Protein AF-A0A484FT70-F1 (afdb_monomer_lite)

Structure (mmCIF, N/CA/C/O backbone):
data_AF-A0A484FT70-F1
#
_entry.id   AF-A0A484FT70-F1
#
loop_
_atom_site.group_PDB
_atom_site.id
_atom_site.type_symbol
_atom_site.label_atom_id
_atom_site.label_alt_id
_atom_site.label_comp_id
_atom_site.label_asym_id
_atom_site.label_entity_id
_atom_site.label_seq_id
_atom_site.pdbx_PDB_ins_code
_atom_site.Cartn_x
_atom_site.Cartn_y
_atom_site.Cartn_z
_atom_site.occupancy
_atom_site.B_iso_or_equiv
_atom_site.auth_seq_id
_atom_site.auth_comp_id
_atom_site.auth_asym_id
_atom_site.auth_atom_id
_atom_site.pdbx_PDB_model_num
ATOM 1 N N . MET A 1 1 ? -32.814 27.913 17.580 1.00 26.09 1 MET A N 1
ATOM 2 C CA . MET A 1 1 ? -32.244 28.337 16.284 1.00 26.09 1 MET A CA 1
ATOM 3 C C . MET A 1 1 ? -31.051 27.430 16.022 1.00 26.09 1 MET A C 1
ATOM 5 O O . MET A 1 1 ? -29.948 27.767 16.407 1.00 26.09 1 MET A O 1
ATOM 9 N N . GLU A 1 2 ? -31.207 26.166 15.631 1.00 32.22 2 GLU A N 1
ATOM 10 C CA . GLU A 1 2 ? -31.833 25.687 14.387 1.00 32.22 2 GLU A CA 1
ATOM 11 C C . GLU A 1 2 ? -31.516 26.578 13.187 1.00 32.22 2 GLU A C 1
ATOM 13 O O . GLU A 1 2 ? -32.044 27.681 13.081 1.00 32.22 2 GLU A O 1
ATOM 18 N N . THR A 1 3 ? -30.633 26.086 12.316 1.00 23.73 3 THR A N 1
ATOM 19 C CA . THR A 1 3 ? -30.705 26.153 10.844 1.00 23.73 3 THR A CA 1
ATOM 20 C C . THR A 1 3 ? -29.509 25.344 10.299 1.00 23.73 3 THR A C 1
ATOM 22 O O . THR A 1 3 ? -28.387 25.544 10.737 1.00 23.73 3 THR A O 1
ATOM 25 N N . TYR A 1 4 ? -29.628 24.253 9.537 1.00 28.08 4 TYR A N 1
ATOM 26 C CA . TYR A 1 4 ? -30.346 23.935 8.290 1.00 28.08 4 TYR A CA 1
ATOM 27 C C . TYR A 1 4 ? -29.335 23.564 7.183 1.00 28.08 4 TYR A C 1
ATOM 29 O O . TYR A 1 4 ? -29.263 24.228 6.161 1.00 28.08 4 TYR A O 1
ATOM 37 N N . ILE A 1 5 ? -28.546 22.492 7.351 1.00 27.58 5 ILE A N 1
ATOM 38 C CA . ILE A 1 5 ? -27.889 21.804 6.215 1.00 27.58 5 ILE A CA 1
ATOM 39 C C . ILE A 1 5 ? -27.881 20.288 6.488 1.00 27.58 5 ILE A C 1
ATOM 41 O O . ILE A 1 5 ? -26.844 19.670 6.688 1.00 27.58 5 ILE A O 1
ATOM 45 N N . SER A 1 6 ? -29.070 19.685 6.579 1.00 33.78 6 SER A N 1
ATOM 46 C CA . SER A 1 6 ? -29.236 18.231 6.790 1.00 33.78 6 SER A CA 1
ATOM 47 C C . SER A 1 6 ? -30.143 17.557 5.741 1.00 33.78 6 SER A C 1
AT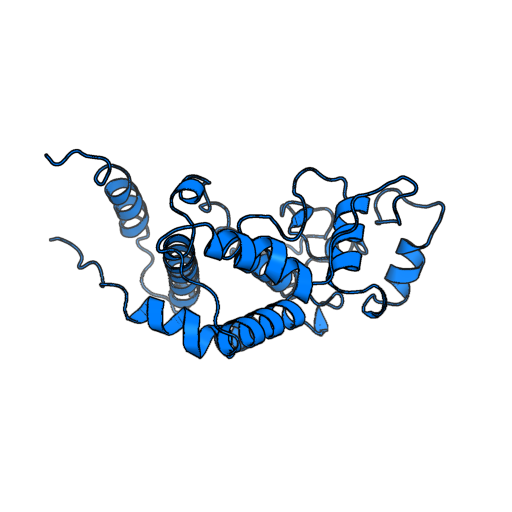OM 49 O O . SER A 1 6 ? -30.063 16.355 5.517 1.00 33.78 6 SER A O 1
ATOM 51 N N . GLY A 1 7 ? -30.970 18.305 5.003 1.00 26.84 7 GLY A N 1
ATOM 52 C CA . GLY A 1 7 ? -32.068 17.693 4.238 1.00 26.84 7 GLY A CA 1
ATOM 53 C C . GLY A 1 7 ? -31.800 17.303 2.779 1.00 26.84 7 GLY A C 1
ATOM 54 O O . GLY A 1 7 ? -32.542 16.498 2.224 1.00 26.84 7 GLY A O 1
ATOM 55 N N . MET A 1 8 ? -30.787 17.860 2.107 1.00 26.17 8 MET A N 1
ATOM 56 C CA . MET A 1 8 ? -30.799 17.865 0.630 1.00 26.17 8 MET A CA 1
ATOM 57 C C . MET A 1 8 ? -30.065 16.704 -0.062 1.00 26.17 8 MET A C 1
ATOM 59 O O . MET A 1 8 ? -30.252 16.505 -1.261 1.00 26.17 8 MET A O 1
ATOM 63 N N . HIS A 1 9 ? -29.276 15.906 0.664 1.00 38.81 9 HIS A N 1
ATOM 64 C CA . HIS A 1 9 ? -28.498 14.805 0.070 1.00 38.81 9 HIS A CA 1
ATOM 65 C C . HIS A 1 9 ? -29.105 13.409 0.290 1.00 38.81 9 HIS A C 1
ATOM 67 O O . HIS A 1 9 ? -28.948 12.531 -0.561 1.00 38.81 9 HIS A O 1
ATOM 73 N N . TRP A 1 10 ? -29.884 13.218 1.359 1.00 31.00 10 TRP A N 1
ATOM 74 C CA . TRP A 1 10 ? -30.510 11.931 1.684 1.00 31.00 10 TRP A CA 1
ATOM 75 C C . TRP A 1 10 ? -31.569 11.493 0.662 1.00 31.00 10 TRP A C 1
ATOM 77 O O . TRP A 1 10 ? -31.657 10.317 0.324 1.00 31.00 10 TRP A O 1
ATOM 87 N N . SER A 1 11 ? -32.320 12.431 0.077 1.00 29.39 11 SER A N 1
ATOM 88 C CA . SER A 1 11 ? -33.363 12.122 -0.918 1.00 29.39 11 SER A CA 1
ATOM 89 C C . SER A 1 11 ? -32.816 11.713 -2.296 1.00 29.39 11 SER A C 1
ATOM 91 O O . SER A 1 11 ? -33.533 11.106 -3.099 1.00 29.39 11 SER A O 1
ATOM 93 N N . LYS A 1 12 ? -31.549 12.035 -2.595 1.00 36.16 12 LYS A N 1
ATOM 94 C CA . LYS A 1 12 ? -30.837 11.541 -3.786 1.00 36.16 12 LYS A CA 1
ATOM 95 C C . LYS A 1 12 ? -30.225 10.162 -3.530 1.00 36.16 12 LYS A C 1
ATOM 97 O O . LYS A 1 12 ? -30.332 9.298 -4.394 1.00 36.16 12 LYS A O 1
ATOM 102 N N . PHE A 1 13 ? -29.697 9.935 -2.325 1.00 33.88 13 PHE A N 1
ATOM 103 C CA . PHE A 1 13 ? -29.209 8.629 -1.868 1.00 33.88 13 PHE A CA 1
ATOM 104 C C . PHE A 1 13 ? -30.335 7.577 -1.839 1.00 33.88 13 PHE A C 1
ATOM 106 O O . PHE A 1 13 ? -30.184 6.485 -2.377 1.00 33.88 13 PHE A O 1
ATOM 113 N N . HIS A 1 14 ? -31.518 7.950 -1.338 1.00 33.84 14 HIS A N 1
ATOM 114 C CA . HIS A 1 14 ? -32.706 7.090 -1.324 1.00 33.84 14 HIS A CA 1
ATOM 115 C C . HIS A 1 14 ? -33.210 6.732 -2.734 1.00 33.84 14 HIS A C 1
ATOM 117 O O . HIS A 1 14 ? -33.613 5.600 -2.965 1.00 33.84 14 HIS A O 1
ATOM 123 N N . ARG A 1 15 ? -33.143 7.657 -3.706 1.00 31.22 15 ARG A N 1
ATOM 124 C CA . ARG A 1 15 ? -33.545 7.384 -5.102 1.00 31.22 15 ARG A CA 1
ATOM 125 C C . ARG A 1 15 ? -32.596 6.434 -5.831 1.00 31.22 15 ARG A C 1
ATOM 127 O O . ARG A 1 15 ? -33.059 5.638 -6.645 1.00 31.22 15 ARG A O 1
ATOM 134 N N . ALA A 1 16 ? -31.298 6.498 -5.534 1.00 34.44 16 ALA A N 1
ATOM 135 C CA . ALA A 1 16 ? -30.324 5.527 -6.032 1.00 34.44 16 ALA A CA 1
ATOM 136 C C . ALA A 1 16 ? -30.515 4.143 -5.379 1.00 34.44 16 ALA A C 1
ATOM 138 O O . ALA A 1 16 ? -30.360 3.128 -6.050 1.00 34.44 16 ALA A O 1
ATOM 139 N N . TRP A 1 17 ? -30.923 4.113 -4.105 1.00 32.12 17 TRP A N 1
ATOM 140 C CA . TRP A 1 17 ? -31.210 2.897 -3.337 1.00 32.12 17 TRP A CA 1
ATOM 141 C C . TRP A 1 17 ? -32.507 2.186 -3.769 1.00 32.12 17 TRP A C 1
ATOM 143 O O . TRP A 1 17 ? -32.511 0.965 -3.897 1.00 32.12 17 TRP A O 1
ATOM 153 N N . THR A 1 18 ? -33.591 2.915 -4.071 1.00 29.39 18 THR A N 1
ATOM 154 C CA . THR A 1 18 ? -34.866 2.312 -4.518 1.00 29.39 18 THR A CA 1
ATOM 155 C C . THR A 1 18 ? -34.917 1.967 -6.008 1.00 29.39 18 THR A C 1
ATOM 157 O O . THR A 1 18 ? -35.709 1.113 -6.400 1.00 29.39 18 THR A O 1
ATOM 160 N N . SER A 1 19 ? -34.075 2.579 -6.851 1.00 28.53 19 SER A N 1
ATOM 161 C CA . SER A 1 19 ? -34.088 2.319 -8.303 1.00 28.53 19 SER A CA 1
ATOM 162 C C . SER A 1 19 ? -33.333 1.049 -8.717 1.00 28.53 19 SER A C 1
ATOM 164 O O . SER A 1 19 ? -33.486 0.606 -9.854 1.00 28.53 19 SER A O 1
ATOM 166 N N . SER A 1 20 ? -32.552 0.414 -7.831 1.00 34.88 20 SER A N 1
ATOM 167 C CA . SER A 1 20 ? -31.960 -0.901 -8.117 1.00 34.88 20 SER A CA 1
ATOM 168 C C . SER A 1 20 ? -32.936 -2.024 -7.748 1.00 34.88 20 SER A C 1
ATOM 170 O O . SER A 1 20 ? -32.804 -2.682 -6.715 1.00 34.88 20 SER A O 1
ATOM 172 N N . GLN A 1 21 ? -33.923 -2.273 -8.608 1.00 32.41 21 GLN A N 1
ATOM 173 C CA . GLN A 1 21 ? -34.773 -3.472 -8.559 1.00 32.41 21 GLN A CA 1
ATOM 174 C C . GLN A 1 21 ? -34.006 -4.750 -8.964 1.00 32.41 21 GLN A C 1
ATOM 176 O O . GLN A 1 21 ? -34.415 -5.480 -9.860 1.00 32.41 21 GLN A O 1
ATOM 181 N N . LEU A 1 22 ? -32.885 -5.049 -8.306 1.00 35.34 22 LEU A N 1
ATOM 182 C CA . LEU A 1 22 ? -32.171 -6.324 -8.449 1.00 35.34 22 LEU A CA 1
ATOM 183 C C . LEU A 1 22 ? -31.865 -6.922 -7.068 1.00 35.34 22 LEU A C 1
ATOM 185 O O . LEU A 1 22 ? -30.745 -7.323 -6.762 1.00 35.34 22 LEU A O 1
ATOM 189 N N . LEU A 1 23 ? -32.891 -6.981 -6.216 1.00 36.81 23 LEU A N 1
ATOM 190 C CA . LEU A 1 23 ? -32.925 -7.883 -5.068 1.00 36.81 23 LEU A CA 1
ATOM 191 C C . LEU A 1 23 ? -33.372 -9.257 -5.570 1.00 36.81 23 LEU A C 1
ATOM 193 O O . LEU A 1 23 ? -34.556 -9.421 -5.840 1.00 36.81 23 LEU A O 1
ATOM 197 N N . ASN A 1 24 ? -32.425 -10.184 -5.761 1.00 33.00 24 ASN A N 1
ATOM 198 C CA . ASN A 1 24 ? -32.588 -11.644 -5.577 1.00 33.00 24 ASN A CA 1
ATOM 199 C C . ASN A 1 24 ? -31.423 -12.452 -6.188 1.00 33.00 24 ASN A C 1
ATOM 201 O O . ASN A 1 24 ? -31.630 -13.391 -6.953 1.00 33.00 24 ASN A O 1
ATOM 205 N N . SER A 1 25 ? -30.171 -12.128 -5.858 1.00 36.47 25 SER A N 1
ATOM 206 C CA . SER A 1 25 ? -29.087 -13.111 -6.017 1.00 36.47 25 SER A CA 1
ATOM 207 C C . SER A 1 25 ? -27.978 -12.873 -4.997 1.00 36.47 25 SER A C 1
ATOM 209 O O . SER A 1 25 ? -27.726 -11.732 -4.624 1.00 36.47 25 SER A O 1
ATOM 211 N N . GLU A 1 26 ? -27.291 -13.935 -4.567 1.00 34.06 26 GLU A N 1
ATOM 212 C CA . GLU A 1 26 ? -26.168 -13.899 -3.608 1.00 34.06 26 GLU A CA 1
ATOM 213 C C . GLU A 1 26 ? -25.039 -12.929 -4.019 1.00 34.06 26 GLU A C 1
ATOM 215 O O . GLU A 1 26 ? -24.316 -12.412 -3.168 1.00 34.06 26 GLU A O 1
ATOM 220 N N . LYS A 1 27 ? -24.956 -12.573 -5.310 1.00 33.56 27 LYS A N 1
ATOM 221 C CA . LYS A 1 27 ? -24.071 -11.523 -5.844 1.00 33.56 27 LYS A CA 1
ATOM 222 C C . LYS A 1 27 ? -24.392 -10.118 -5.302 1.00 33.56 27 LYS A C 1
ATOM 224 O O . LYS A 1 27 ? -23.535 -9.238 -5.350 1.00 33.56 27 LYS A O 1
ATOM 229 N N . SER A 1 28 ? -25.590 -9.895 -4.750 1.00 38.62 28 SER A N 1
ATOM 230 C CA . SER A 1 28 ? -26.004 -8.609 -4.176 1.00 38.62 28 SER A CA 1
ATOM 231 C C . SER A 1 28 ? -25.475 -8.380 -2.760 1.00 38.62 28 SER A C 1
ATOM 233 O O . SER A 1 28 ? -25.372 -7.228 -2.355 1.00 38.62 28 SER A O 1
ATOM 235 N N . LEU A 1 29 ? -25.089 -9.421 -2.013 1.00 32.59 29 LEU A N 1
ATOM 236 C CA . LEU A 1 29 ? -24.594 -9.270 -0.637 1.00 32.59 29 LEU A CA 1
ATOM 237 C C . LEU A 1 29 ? -23.194 -8.650 -0.592 1.00 32.59 29 LEU A C 1
ATOM 239 O O . LEU A 1 29 ? -22.941 -7.793 0.248 1.00 32.59 29 LEU A O 1
ATOM 243 N N . ALA A 1 30 ? -22.303 -9.026 -1.513 1.00 32.69 30 ALA A N 1
ATOM 244 C CA . ALA A 1 30 ? -20.972 -8.425 -1.627 1.00 32.69 30 ALA A CA 1
ATOM 245 C C . ALA A 1 30 ? -21.057 -6.948 -2.045 1.00 32.69 30 ALA A C 1
ATOM 247 O O . ALA A 1 30 ? -20.438 -6.094 -1.421 1.00 32.69 30 ALA A O 1
ATOM 248 N N . SER A 1 31 ? -21.911 -6.632 -3.026 1.00 34.22 31 SER A N 1
ATOM 249 C CA . SER A 1 31 ? -22.159 -5.252 -3.463 1.00 34.22 31 SER A CA 1
ATOM 250 C C . SER A 1 31 ? -22.821 -4.403 -2.365 1.00 34.22 31 SER A C 1
ATOM 252 O O . SER A 1 31 ? -22.402 -3.273 -2.118 1.00 34.22 31 SER A O 1
ATOM 254 N N . GLN A 1 32 ? -23.783 -4.966 -1.623 1.00 32.03 32 GLN A N 1
ATOM 255 C CA . GLN A 1 32 ? -24.391 -4.316 -0.457 1.00 32.03 32 GLN A CA 1
ATOM 256 C C . GLN A 1 32 ? -23.377 -4.094 0.668 1.00 32.03 32 GLN A C 1
ATOM 258 O O . GLN A 1 32 ? -23.366 -3.014 1.251 1.00 32.03 32 GLN A O 1
ATOM 263 N N . ARG A 1 33 ? -22.495 -5.065 0.945 1.00 36.00 33 ARG A N 1
ATOM 264 C CA . ARG A 1 33 ? -21.424 -4.952 1.949 1.00 36.00 33 ARG A CA 1
ATOM 265 C C . ARG A 1 33 ? -20.365 -3.928 1.550 1.00 36.00 33 ARG A C 1
ATOM 267 O O . ARG A 1 33 ? -19.943 -3.171 2.413 1.00 36.00 33 ARG A O 1
ATOM 274 N N . SER A 1 34 ? -19.998 -3.829 0.271 1.00 36.75 34 SER A N 1
ATOM 275 C CA . SER A 1 34 ? -19.100 -2.781 -0.238 1.00 36.75 34 SER A CA 1
ATOM 276 C C . SER A 1 34 ? -19.715 -1.381 -0.136 1.00 36.75 34 SER A C 1
ATOM 278 O O . SER A 1 34 ? -19.036 -0.451 0.289 1.00 36.75 34 SER A O 1
ATOM 280 N N . CYS A 1 35 ? -21.004 -1.215 -0.450 1.00 38.34 35 CYS A N 1
ATOM 281 C CA . CYS A 1 35 ? -21.702 0.065 -0.277 1.00 38.34 35 CYS A CA 1
ATOM 282 C C . CYS A 1 35 ? -21.870 0.450 1.203 1.00 38.34 35 CYS A C 1
ATOM 284 O O . CYS A 1 35 ? -21.671 1.611 1.560 1.00 38.34 35 CYS A O 1
ATOM 286 N N . LEU A 1 36 ? -22.183 -0.516 2.075 1.00 41.34 36 LEU A N 1
ATOM 287 C CA . LEU A 1 36 ? -22.245 -0.307 3.526 1.00 41.34 36 LEU A CA 1
ATOM 288 C C . LEU A 1 36 ? -20.864 0.024 4.113 1.00 41.34 36 LEU A C 1
ATOM 290 O O . LEU A 1 36 ? -20.760 0.903 4.964 1.00 41.34 36 LEU A O 1
ATOM 294 N N . PHE A 1 37 ? -19.808 -0.637 3.633 1.00 43.97 37 PHE A N 1
ATOM 295 C CA . PHE A 1 37 ? -18.425 -0.368 4.019 1.00 43.97 37 PHE A CA 1
ATOM 296 C C . PHE A 1 37 ? -18.035 1.075 3.694 1.00 43.97 37 PHE A C 1
ATOM 298 O O . PHE A 1 37 ? -17.522 1.770 4.563 1.00 43.97 37 PHE A O 1
ATOM 305 N N . VAL A 1 38 ? -18.361 1.575 2.498 1.00 46.72 38 VAL A N 1
ATOM 306 C CA . VAL A 1 38 ? -18.086 2.972 2.123 1.00 46.72 38 VAL A CA 1
ATOM 307 C C . VAL A 1 38 ? -18.894 3.964 2.963 1.00 46.72 38 VAL A C 1
ATOM 309 O O . VAL A 1 38 ? -18.324 4.939 3.445 1.00 46.72 38 VAL A O 1
ATOM 312 N N . ALA A 1 39 ? -20.177 3.699 3.225 1.00 46.22 39 ALA A N 1
ATOM 313 C CA . ALA A 1 39 ? -21.008 4.568 4.067 1.00 46.22 39 ALA A CA 1
ATOM 314 C C . ALA A 1 39 ? -20.521 4.631 5.531 1.00 46.22 39 ALA A C 1
ATOM 316 O O . ALA A 1 39 ? -20.522 5.694 6.155 1.00 46.22 39 ALA A O 1
ATOM 317 N N . LEU A 1 40 ? -20.059 3.506 6.081 1.00 52.81 40 LEU A N 1
ATOM 318 C CA . LEU A 1 40 ? -19.456 3.452 7.413 1.00 52.81 40 LEU A CA 1
ATOM 319 C C . LEU A 1 40 ? -18.136 4.218 7.461 1.00 52.81 40 LEU A C 1
ATOM 321 O O . LEU A 1 40 ? -17.876 4.992 8.383 1.00 52.81 40 LEU A O 1
ATOM 325 N N . MET A 1 41 ? -17.305 3.999 6.455 1.00 51.00 41 MET A N 1
ATOM 326 C CA . MET A 1 41 ? -16.004 4.626 6.335 1.00 51.00 41 MET A CA 1
ATOM 327 C C . MET A 1 41 ? -16.142 6.153 6.165 1.00 51.00 41 MET A C 1
ATOM 329 O O . MET A 1 41 ? -15.456 6.895 6.864 1.00 51.00 41 MET A O 1
ATOM 333 N N . GLU A 1 42 ? -17.128 6.640 5.398 1.00 49.47 42 GLU A N 1
ATOM 334 C CA . GLU A 1 42 ? -17.506 8.066 5.323 1.00 49.47 42 GLU A CA 1
ATOM 335 C C . GLU A 1 42 ? -17.974 8.649 6.667 1.00 49.47 42 GLU A C 1
ATOM 337 O O . GLU A 1 42 ? -17.764 9.837 6.935 1.00 49.47 42 GLU A O 1
ATOM 342 N N . SER A 1 43 ? -18.592 7.842 7.537 1.00 51.00 43 SER A N 1
ATOM 343 C CA . SER A 1 43 ? -18.999 8.297 8.875 1.00 51.00 43 SER A CA 1
ATOM 344 C C . SER A 1 43 ? -17.799 8.520 9.809 1.00 51.00 43 SER A C 1
ATOM 346 O O . SER A 1 43 ? -17.844 9.410 10.662 1.00 51.00 43 SER A O 1
ATOM 348 N N . ARG A 1 44 ? -16.697 7.781 9.593 1.00 55.88 44 ARG A N 1
ATOM 349 C CA . ARG A 1 44 ? -15.400 7.963 10.271 1.00 55.88 44 ARG A CA 1
ATOM 350 C C . ARG A 1 44 ? -14.524 9.050 9.636 1.00 55.88 44 ARG A C 1
ATOM 352 O O . ARG A 1 44 ? -13.545 9.476 10.263 1.00 55.88 44 ARG A O 1
ATOM 359 N N . SER A 1 45 ? -14.849 9.497 8.422 1.00 48.81 45 SER A N 1
ATOM 360 C CA . SER A 1 45 ? -14.136 10.572 7.731 1.00 48.81 45 SER A CA 1
ATOM 361 C C . SER A 1 45 ? -14.517 11.961 8.274 1.00 48.81 45 SER A C 1
ATOM 363 O O . SER A 1 45 ? -15.671 12.217 8.640 1.00 48.81 45 SER A O 1
ATOM 365 N N . PRO A 1 46 ? -13.572 12.920 8.310 1.00 46.59 46 PRO A N 1
ATOM 366 C CA . PRO A 1 46 ? -13.863 14.299 8.684 1.00 46.59 46 PRO A CA 1
ATOM 367 C C . PRO A 1 46 ? -14.991 14.921 7.833 1.00 46.59 46 PRO A C 1
ATOM 369 O O . PRO A 1 46 ? -14.948 14.796 6.612 1.00 46.59 46 PRO A O 1
ATOM 372 N N . PRO A 1 47 ? -15.959 15.662 8.421 1.00 44.56 47 PRO A N 1
ATOM 373 C CA . PRO A 1 47 ? -17.002 16.403 7.701 1.00 44.56 47 PRO A CA 1
ATOM 374 C C . PRO A 1 47 ? -16.561 17.202 6.466 1.00 44.56 47 PRO A C 1
ATOM 376 O O . PRO A 1 47 ? -17.333 17.328 5.526 1.00 44.56 47 PRO A O 1
ATOM 379 N N . THR A 1 48 ? -15.325 17.707 6.429 1.00 44.50 48 THR A N 1
ATOM 380 C CA . THR A 1 48 ? -14.770 18.449 5.284 1.00 44.50 48 THR A CA 1
ATOM 381 C C . THR A 1 48 ? -14.508 17.581 4.050 1.00 44.50 48 THR A C 1
ATOM 383 O O . THR A 1 48 ? -14.402 18.107 2.947 1.00 44.50 48 THR A O 1
ATOM 386 N N . PHE A 1 49 ? -14.417 16.261 4.216 1.00 46.41 49 PHE A N 1
ATOM 387 C CA . PHE A 1 49 ? -14.125 15.302 3.150 1.00 46.41 49 PHE A CA 1
ATOM 388 C C . PHE A 1 49 ? -15.365 14.570 2.625 1.00 46.41 49 PHE A C 1
ATOM 390 O O . PHE A 1 49 ? -15.295 13.903 1.597 1.00 46.41 49 PHE A O 1
ATOM 397 N N . ARG A 1 50 ? -16.529 14.798 3.247 1.00 49.56 50 ARG A N 1
ATOM 398 C CA . ARG A 1 50 ? -17.838 14.255 2.838 1.00 49.56 50 ARG A CA 1
ATOM 399 C C . ARG A 1 50 ? -18.345 14.788 1.479 1.00 49.56 50 ARG A C 1
ATOM 401 O O . ARG A 1 50 ? -19.448 14.456 1.061 1.00 49.56 50 ARG A O 1
ATOM 408 N N . HIS A 1 51 ? -17.553 15.630 0.803 1.00 44.47 51 HIS A N 1
ATOM 409 C CA . HIS A 1 51 ? -17.883 16.302 -0.459 1.00 44.47 51 HIS A CA 1
ATOM 410 C C . HIS A 1 51 ? -17.058 15.844 -1.674 1.00 44.47 51 HIS A C 1
ATOM 412 O O . HIS A 1 51 ? -17.334 16.305 -2.782 1.00 44.47 51 HIS A O 1
ATOM 418 N N . LYS A 1 52 ? -16.078 14.939 -1.523 1.00 41.53 52 LYS A N 1
ATOM 419 C CA . LYS A 1 52 ? -15.473 14.286 -2.695 1.00 41.53 52 LYS A CA 1
ATOM 420 C C . LYS A 1 52 ? -16.405 13.153 -3.132 1.00 41.53 52 LYS A C 1
ATOM 422 O O . LYS A 1 52 ? -16.763 12.335 -2.292 1.00 41.53 52 LYS A O 1
ATOM 427 N N . PRO A 1 53 ? -16.853 13.086 -4.396 1.00 42.75 53 PRO A N 1
ATOM 428 C CA . PRO A 1 53 ? -17.765 12.038 -4.814 1.00 42.75 53 PRO A CA 1
ATOM 429 C C . PRO A 1 53 ? -17.004 10.708 -4.858 1.00 42.75 53 PRO A C 1
ATOM 431 O O . PRO A 1 53 ? -16.421 10.343 -5.875 1.00 42.75 53 PRO A O 1
ATOM 434 N N . TYR A 1 54 ? -17.047 9.953 -3.761 1.00 47.22 54 TYR A N 1
ATOM 435 C CA . TYR A 1 54 ? -16.566 8.570 -3.688 1.00 47.22 54 TYR A CA 1
ATOM 436 C C . TYR A 1 54 ? -17.430 7.594 -4.525 1.00 47.22 54 TYR A C 1
ATOM 438 O O . TYR A 1 54 ? -17.175 6.393 -4.586 1.00 47.22 54 TYR A O 1
ATOM 446 N N . TYR A 1 55 ? -18.430 8.118 -5.239 1.00 38.28 55 TYR A N 1
ATOM 447 C CA . TYR A 1 55 ? -19.417 7.390 -6.038 1.00 38.28 55 TYR A CA 1
ATOM 448 C C . TYR A 1 55 ? -18.858 6.666 -7.276 1.00 38.28 55 TYR A C 1
ATOM 450 O O . TYR A 1 55 ? -19.576 5.877 -7.883 1.00 38.28 55 TYR A O 1
ATOM 458 N N . LEU A 1 56 ? -17.591 6.881 -7.646 1.00 40.75 56 LEU A N 1
ATOM 459 C CA . LEU A 1 56 ? -16.937 6.140 -8.734 1.00 40.75 56 LEU A CA 1
ATOM 460 C C . LEU A 1 56 ? -16.153 4.902 -8.263 1.00 40.75 56 LEU A C 1
ATOM 462 O O . LEU A 1 56 ? -15.759 4.098 -9.103 1.00 40.75 56 LEU A O 1
ATOM 466 N N . TYR A 1 57 ? -15.956 4.699 -6.953 1.00 43.84 57 TYR A N 1
ATOM 467 C CA . TYR A 1 57 ? -15.055 3.650 -6.448 1.00 43.84 57 TYR A CA 1
ATOM 468 C C . TYR A 1 57 ? -15.660 2.235 -6.401 1.00 43.84 57 TYR A C 1
ATOM 470 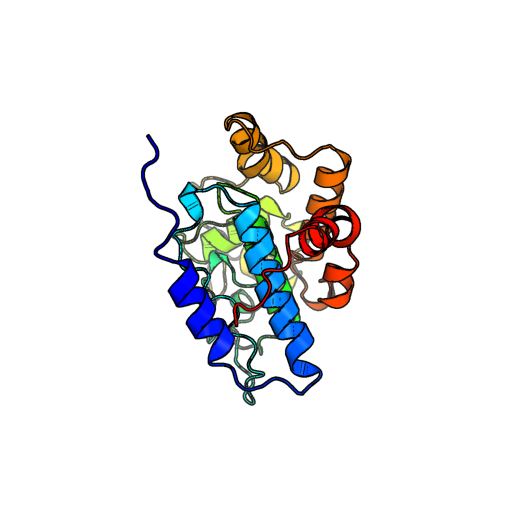O O . TYR A 1 57 ? -14.909 1.269 -6.344 1.00 43.84 57 TYR A O 1
ATOM 478 N N . ILE A 1 58 ? -16.989 2.078 -6.467 1.00 40.91 58 ILE A N 1
ATOM 479 C CA . ILE A 1 58 ? -17.649 0.756 -6.348 1.00 40.91 58 ILE A CA 1
ATOM 480 C C . ILE A 1 58 ? -18.080 0.187 -7.716 1.00 40.91 58 ILE A C 1
ATOM 482 O O . ILE A 1 58 ? -18.276 -1.018 -7.860 1.00 40.91 58 ILE A O 1
ATOM 486 N N . LEU A 1 59 ? -18.174 1.014 -8.765 1.00 33.72 59 LEU A N 1
ATOM 487 C CA . LEU A 1 59 ? -18.649 0.561 -10.084 1.00 33.72 59 LEU A CA 1
ATOM 488 C C . LEU A 1 59 ? -17.629 -0.277 -10.877 1.00 33.72 59 LEU A C 1
ATOM 490 O O . LEU A 1 59 ? -17.956 -0.760 -11.958 1.00 33.72 59 LEU A O 1
ATOM 494 N N . ALA A 1 60 ? -16.424 -0.513 -10.349 1.00 37.00 60 ALA A N 1
ATOM 495 C CA . ALA A 1 60 ? -15.450 -1.400 -10.985 1.00 37.00 60 ALA A CA 1
ATOM 496 C C . ALA A 1 60 ? -15.772 -2.897 -10.812 1.00 37.00 60 ALA A C 1
ATOM 498 O O . ALA A 1 60 ? -15.184 -3.716 -11.512 1.00 37.00 60 ALA A O 1
ATOM 499 N N . PHE A 1 61 ? -16.736 -3.278 -9.961 1.00 45.47 61 PHE A N 1
ATOM 500 C CA . PHE A 1 61 ? -17.141 -4.682 -9.816 1.00 45.47 61 PHE A CA 1
ATOM 501 C C . PHE A 1 61 ? -18.147 -5.110 -10.896 1.00 45.47 61 PHE A C 1
ATOM 503 O O . PHE A 1 61 ? -19.224 -5.635 -10.623 1.00 45.47 61 PHE A O 1
ATOM 510 N N . THR A 1 62 ? -17.801 -4.875 -12.158 1.00 40.78 62 THR A N 1
ATOM 511 C CA . THR A 1 62 ? -18.274 -5.743 -13.237 1.00 40.78 62 THR A CA 1
ATOM 512 C C . THR A 1 62 ? -17.088 -6.629 -13.584 1.00 40.78 62 THR A C 1
ATOM 514 O O . THR A 1 62 ? -16.053 -6.075 -13.952 1.00 40.78 62 THR A O 1
ATOM 517 N N . PRO A 1 63 ? -17.174 -7.969 -13.466 1.00 42.22 63 PRO A N 1
ATOM 518 C CA . PRO A 1 63 ? -16.143 -8.814 -14.043 1.00 42.22 63 PRO A CA 1
ATOM 519 C C . PRO A 1 63 ? -16.129 -8.490 -15.533 1.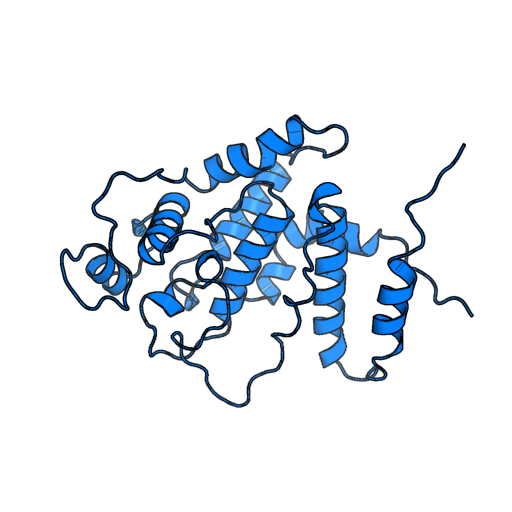00 42.22 63 PRO A C 1
ATOM 521 O O . PRO A 1 63 ? -17.079 -8.805 -16.252 1.00 42.22 63 PRO A O 1
ATOM 524 N N . ALA A 1 64 ? -15.110 -7.757 -15.981 1.00 47.78 64 ALA A N 1
ATOM 525 C CA . ALA A 1 64 ? -14.933 -7.527 -17.394 1.00 47.78 64 ALA A CA 1
ATOM 526 C C . ALA A 1 64 ? -14.720 -8.914 -17.999 1.00 47.78 64 ALA A C 1
ATOM 528 O O . ALA A 1 64 ? -13.804 -9.636 -17.619 1.00 47.78 64 ALA A O 1
ATOM 529 N N . THR A 1 65 ? -15.585 -9.298 -18.930 1.00 52.09 65 THR A N 1
ATOM 530 C CA . THR A 1 65 ? -15.425 -10.502 -19.755 1.00 52.09 65 THR A CA 1
ATOM 531 C C . THR A 1 65 ? -14.125 -10.482 -20.570 1.00 52.09 65 THR A C 1
ATOM 533 O O . THR A 1 65 ? -13.774 -11.484 -21.181 1.00 52.09 65 THR A O 1
ATOM 536 N N . GLU A 1 66 ? -13.404 -9.357 -20.559 1.00 56.44 66 GLU A N 1
ATOM 537 C CA . GLU A 1 66 ? -12.133 -9.135 -21.230 1.00 56.44 66 GLU A CA 1
ATOM 538 C C . GLU A 1 66 ? -11.001 -8.905 -20.227 1.00 56.44 66 GLU A C 1
ATOM 540 O O . GLU A 1 66 ? -11.099 -8.108 -19.289 1.00 56.44 66 GLU A O 1
ATOM 545 N N . GLN A 1 67 ? -9.889 -9.584 -20.481 1.00 66.62 67 GLN A N 1
ATOM 546 C CA . GLN A 1 67 ? -8.669 -9.478 -19.705 1.00 66.62 67 GLN A CA 1
ATOM 547 C C . GLN A 1 67 ? -7.972 -8.143 -20.018 1.00 66.62 67 GLN A C 1
ATOM 549 O O . GLN A 1 67 ? -7.390 -7.957 -21.086 1.00 66.62 67 GLN A O 1
ATOM 554 N N . ARG A 1 68 ? -8.065 -7.179 -19.096 1.00 78.00 68 ARG A N 1
ATOM 555 C CA . ARG A 1 68 ? -7.450 -5.850 -19.243 1.00 78.00 68 ARG A CA 1
ATOM 556 C C . ARG A 1 68 ? -5.981 -5.891 -18.837 1.00 78.00 68 ARG A C 1
ATOM 558 O O . ARG A 1 68 ? -5.650 -6.414 -17.780 1.00 78.00 68 ARG A O 1
ATOM 565 N N . LEU A 1 69 ? -5.114 -5.306 -19.659 1.00 84.56 69 LEU A N 1
ATOM 566 C CA . LEU A 1 69 ? -3.680 -5.174 -19.376 1.00 84.56 69 LEU A CA 1
ATOM 567 C C . LEU A 1 69 ? -3.409 -4.011 -18.409 1.00 84.56 69 LEU A C 1
ATOM 569 O O . LEU A 1 69 ? -4.182 -3.050 -18.381 1.00 84.56 69 LEU A O 1
ATOM 573 N N . GLY A 1 70 ? -2.297 -4.052 -17.671 1.00 79.44 70 GLY A N 1
ATOM 574 C CA . GLY A 1 70 ? -1.884 -3.001 -16.727 1.00 79.44 70 GLY A CA 1
ATOM 575 C C . GLY A 1 70 ? -1.868 -1.591 -17.332 1.00 79.44 70 GLY A C 1
ATOM 576 O O . GLY A 1 70 ? -2.391 -0.649 -16.737 1.00 79.44 70 GLY A O 1
ATOM 577 N N . LYS A 1 71 ? -1.407 -1.448 -18.579 1.00 79.00 71 LYS A N 1
ATOM 578 C CA . LYS A 1 71 ? -1.419 -0.186 -19.348 1.00 79.00 71 LYS A CA 1
ATOM 579 C C . LYS A 1 71 ? -2.816 0.378 -19.628 1.00 79.00 71 LYS A C 1
ATOM 581 O O . LYS A 1 71 ? -2.945 1.544 -19.989 1.00 79.00 71 LYS A O 1
ATOM 586 N N . HIS A 1 72 ? -3.855 -0.442 -19.494 1.00 81.62 72 HIS A N 1
ATOM 587 C CA . HIS A 1 72 ? -5.260 -0.061 -19.651 1.00 81.62 72 HIS A CA 1
ATOM 588 C C . HIS A 1 72 ? -5.968 0.093 -18.295 1.00 81.62 72 HIS A C 1
ATOM 590 O O . HIS A 1 72 ? -7.196 0.181 -18.238 1.00 81.62 72 HIS A O 1
ATOM 596 N N . CYS A 1 73 ? -5.212 0.118 -17.191 1.00 78.25 73 CYS A N 1
ATOM 597 C CA . CYS A 1 73 ? -5.752 0.353 -15.862 1.00 78.25 73 CYS A CA 1
ATOM 598 C C . CYS A 1 73 ? -6.254 1.798 -15.727 1.00 78.25 73 CYS A C 1
ATOM 600 O O . CYS A 1 73 ? -5.481 2.754 -15.793 1.00 78.25 73 CYS A O 1
ATOM 602 N N . ASN A 1 74 ? -7.555 1.956 -15.482 1.00 79.62 74 ASN A N 1
ATOM 603 C CA . ASN A 1 74 ? -8.192 3.268 -15.312 1.00 79.62 74 ASN A CA 1
ATOM 604 C C . ASN A 1 74 ? -8.098 3.813 -13.877 1.00 79.62 74 ASN A C 1
ATOM 606 O O . ASN A 1 74 ? -8.564 4.917 -13.605 1.00 79.62 74 ASN A O 1
ATOM 610 N N . ILE A 1 75 ? -7.506 3.055 -12.952 1.00 79.31 75 ILE A N 1
ATOM 611 C CA . ILE A 1 75 ? -7.254 3.514 -11.584 1.00 79.31 75 ILE A CA 1
ATOM 612 C C . ILE A 1 75 ? -6.223 4.660 -11.644 1.00 79.31 75 ILE A C 1
ATOM 614 O O . ILE A 1 75 ? -5.293 4.583 -12.448 1.00 79.31 75 ILE A O 1
ATOM 618 N N . PRO A 1 76 ? -6.340 5.739 -10.850 1.00 87.25 76 PRO A N 1
ATOM 619 C CA . PRO A 1 76 ? -5.305 6.773 -10.779 1.00 87.25 76 PRO A CA 1
ATOM 620 C C . PRO A 1 76 ? -3.946 6.194 -10.362 1.00 87.25 76 PRO A C 1
ATOM 622 O O . PRO A 1 76 ? -3.906 5.303 -9.518 1.00 87.25 76 PRO A O 1
ATOM 625 N N . VAL A 1 77 ? -2.835 6.710 -10.901 1.00 89.31 77 VAL A N 1
ATOM 626 C CA . VAL A 1 77 ? -1.480 6.149 -10.686 1.00 89.31 77 VAL A CA 1
ATOM 627 C C . VAL A 1 77 ? -1.139 5.989 -9.200 1.00 89.31 77 VAL A C 1
ATOM 629 O O . VAL A 1 77 ? -0.688 4.923 -8.799 1.00 89.31 77 VAL A O 1
ATOM 632 N N . ALA A 1 78 ? -1.474 6.976 -8.365 1.00 90.19 78 ALA A N 1
ATOM 633 C CA . ALA A 1 78 ? -1.277 6.928 -6.911 1.00 90.19 78 ALA A CA 1
ATOM 634 C C . ALA A 1 78 ? -1.982 5.759 -6.201 1.00 90.19 78 ALA A C 1
ATOM 636 O O . ALA A 1 78 ? -1.602 5.388 -5.097 1.00 90.19 78 ALA A O 1
ATOM 637 N N . LYS A 1 79 ? -3.012 5.175 -6.818 1.00 90.81 79 LYS A N 1
ATOM 638 C CA . LYS A 1 79 ? -3.814 4.080 -6.258 1.00 90.81 79 LYS A CA 1
ATOM 639 C C . LYS A 1 79 ? -3.566 2.747 -6.960 1.00 90.81 79 LYS A C 1
ATOM 641 O O . LYS A 1 79 ? -4.113 1.729 -6.533 1.00 90.81 79 LYS A O 1
ATOM 646 N N . ARG A 1 80 ? -2.787 2.744 -8.044 1.00 90.69 80 ARG A N 1
ATOM 647 C CA . ARG A 1 80 ? -2.475 1.540 -8.813 1.00 90.69 80 ARG A CA 1
ATOM 648 C C . ARG A 1 80 ? -1.533 0.637 -8.040 1.00 90.69 80 ARG A C 1
ATOM 650 O O . ARG A 1 80 ? -0.606 1.103 -7.379 1.00 90.69 80 ARG A O 1
ATOM 657 N N . ALA A 1 81 ? -1.764 -0.657 -8.197 1.00 94.25 81 ALA A N 1
ATOM 658 C CA . ALA A 1 81 ? -0.849 -1.672 -7.727 1.00 94.25 81 ALA A CA 1
ATOM 659 C C . ALA A 1 81 ? 0.460 -1.647 -8.546 1.00 94.25 81 ALA A C 1
ATOM 661 O O . ALA A 1 81 ? 0.410 -1.403 -9.760 1.00 94.25 81 ALA A O 1
ATOM 662 N N . PRO A 1 82 ? 1.619 -1.887 -7.915 1.00 95.56 82 PRO A N 1
ATOM 663 C CA . PRO A 1 82 ? 2.934 -1.735 -8.536 1.00 95.56 82 PRO A CA 1
ATOM 664 C C . PRO A 1 82 ? 3.144 -2.638 -9.760 1.00 95.56 82 PRO A C 1
ATOM 666 O O . PRO A 1 82 ? 3.751 -2.196 -10.731 1.00 95.56 82 PRO A O 1
ATOM 669 N N . GLU A 1 83 ? 2.579 -3.848 -9.790 1.00 94.62 83 GLU A N 1
ATOM 670 C CA . GLU A 1 83 ? 2.650 -4.755 -10.946 1.00 94.62 83 GLU A CA 1
ATOM 671 C C . GLU A 1 83 ? 2.043 -4.137 -12.207 1.00 94.62 83 GLU A C 1
ATOM 673 O O . GLU A 1 83 ? 2.545 -4.350 -13.302 1.00 94.62 83 GLU A O 1
ATOM 678 N N . THR A 1 84 ? 1.017 -3.290 -12.075 1.00 92.69 84 THR A N 1
ATOM 679 C CA . THR A 1 84 ? 0.414 -2.618 -13.238 1.00 92.69 84 THR A CA 1
ATOM 680 C C . THR A 1 84 ? 1.329 -1.552 -13.846 1.00 92.69 84 THR A C 1
ATOM 682 O O . THR A 1 84 ? 1.090 -1.112 -14.971 1.00 92.69 84 THR A O 1
ATOM 685 N N . LEU A 1 85 ? 2.355 -1.131 -13.097 1.00 93.06 85 LEU A N 1
ATOM 686 C CA . LEU A 1 85 ? 3.351 -0.138 -13.492 1.00 93.06 85 LEU A CA 1
ATOM 687 C C . LEU A 1 85 ? 4.632 -0.819 -13.990 1.00 93.06 85 LEU A C 1
ATOM 689 O O . LEU A 1 85 ? 5.154 -0.444 -15.036 1.00 93.06 85 LEU A O 1
ATOM 693 N N . PHE A 1 86 ? 5.126 -1.826 -13.265 1.00 93.56 86 PHE A N 1
ATOM 694 C CA . PHE A 1 86 ? 6.330 -2.572 -13.641 1.00 93.56 86 PHE A CA 1
ATOM 695 C C . PHE A 1 86 ? 6.092 -3.553 -14.794 1.00 93.56 86 PHE A C 1
ATOM 697 O O . PHE A 1 86 ? 6.985 -3.765 -15.610 1.00 93.56 86 PHE A O 1
ATOM 704 N N . GLU A 1 87 ? 4.882 -4.101 -14.906 1.00 92.62 87 GLU A N 1
ATOM 705 C CA . GLU A 1 87 ? 4.507 -5.106 -15.903 1.00 92.62 87 GLU A CA 1
ATOM 706 C C . GLU A 1 87 ? 3.245 -4.662 -16.674 1.00 92.62 87 GLU A C 1
ATOM 708 O O . GLU A 1 87 ? 2.191 -5.301 -16.617 1.00 92.62 87 GLU A O 1
ATOM 713 N N . PRO A 1 88 ? 3.312 -3.542 -17.419 1.00 89.62 88 PRO A N 1
ATOM 714 C CA . PRO A 1 88 ? 2.136 -2.901 -18.016 1.00 89.62 88 PRO A CA 1
ATOM 715 C C . PRO A 1 88 ? 1.449 -3.745 -19.103 1.00 89.62 88 PRO A C 1
ATOM 717 O O . PRO A 1 88 ? 0.280 -3.517 -19.420 1.00 89.62 88 PRO A O 1
ATOM 720 N N . ASP A 1 89 ? 2.153 -4.714 -19.683 1.00 90.62 89 ASP A N 1
ATOM 721 C CA . ASP A 1 89 ? 1.615 -5.637 -20.685 1.00 90.62 89 ASP A CA 1
ATOM 722 C C . ASP A 1 89 ? 1.047 -6.930 -20.076 1.00 90.62 89 ASP A C 1
ATOM 724 O O . ASP A 1 89 ? 0.521 -7.767 -20.810 1.00 90.62 89 ASP A O 1
ATOM 728 N N . THR A 1 90 ? 1.093 -7.081 -18.749 1.00 88.25 90 THR A N 1
ATOM 729 C CA . THR A 1 90 ? 0.490 -8.206 -18.030 1.00 88.25 90 THR A CA 1
ATOM 730 C C . THR A 1 90 ? -0.981 -7.910 -17.708 1.00 88.25 90 THR A C 1
ATOM 732 O O . THR A 1 90 ? -1.341 -6.770 -17.388 1.00 88.25 90 THR A O 1
ATOM 735 N N . PRO A 1 91 ? -1.870 -8.915 -17.788 1.00 87.12 91 PRO A N 1
ATOM 736 C CA . PRO A 1 91 ? -3.226 -8.835 -17.266 1.00 87.12 91 PRO A CA 1
ATOM 737 C C . PRO A 1 91 ? -3.317 -8.360 -15.814 1.00 87.12 91 PRO A C 1
ATOM 739 O O . PRO A 1 91 ? -2.657 -8.904 -14.931 1.00 87.12 91 PRO A O 1
ATOM 742 N N . ILE A 1 92 ? -4.208 -7.405 -15.555 1.00 84.69 92 ILE A N 1
ATOM 743 C CA . ILE A 1 92 ? -4.568 -7.000 -14.195 1.00 84.69 92 ILE A CA 1
ATOM 744 C C . ILE A 1 92 ? -5.250 -8.184 -13.515 1.00 84.69 92 ILE A C 1
ATOM 746 O O . ILE A 1 92 ? -6.142 -8.820 -14.083 1.00 84.69 92 ILE A O 1
ATOM 750 N N . SER A 1 93 ? -4.817 -8.471 -12.293 1.00 85.56 93 SER A N 1
ATOM 751 C CA . SER A 1 93 ? -5.325 -9.575 -11.493 1.00 85.56 93 SER A CA 1
ATOM 752 C C . SER A 1 93 ? -6.086 -9.053 -10.278 1.00 85.56 93 SER A C 1
ATOM 754 O O . SER A 1 93 ? -5.958 -7.898 -9.880 1.00 85.56 93 SER A O 1
ATOM 756 N N . TYR A 1 94 ? -6.884 -9.924 -9.671 1.00 85.75 94 TYR A N 1
ATOM 757 C CA . TYR A 1 94 ? -7.674 -9.596 -8.488 1.00 85.75 94 TYR A CA 1
ATOM 758 C C . TYR A 1 94 ? -6.857 -8.992 -7.314 1.00 85.75 94 TYR A C 1
ATOM 760 O O . TYR A 1 94 ? -7.316 -8.020 -6.713 1.00 85.75 94 TYR A O 1
ATOM 768 N N . PRO A 1 95 ? -5.631 -9.458 -6.995 1.00 91.12 95 PRO A N 1
ATOM 769 C CA . PRO A 1 95 ? -4.788 -8.809 -5.986 1.00 91.12 95 PRO A CA 1
ATOM 770 C C . PRO A 1 95 ? -4.461 -7.331 -6.245 1.00 91.12 95 PRO A C 1
ATOM 772 O O . PRO A 1 95 ? -4.103 -6.618 -5.303 1.00 91.12 95 PRO A O 1
ATOM 775 N N . SER A 1 96 ? -4.567 -6.840 -7.484 1.00 89.81 96 SER A N 1
ATOM 776 C CA . SER A 1 96 ? -4.413 -5.411 -7.778 1.00 89.81 96 SER A CA 1
ATOM 777 C C . SER A 1 96 ? -5.522 -4.580 -7.122 1.00 89.81 96 SER A C 1
ATOM 779 O O . SER A 1 96 ? -5.247 -3.499 -6.600 1.00 89.81 96 SER A O 1
ATOM 781 N N . ASP A 1 97 ? -6.747 -5.109 -7.053 1.00 87.06 97 ASP A N 1
ATOM 782 C CA . ASP A 1 97 ? -7.871 -4.443 -6.385 1.00 87.06 97 ASP A CA 1
ATOM 783 C C . ASP A 1 97 ? -7.666 -4.373 -4.866 1.00 87.06 97 ASP A C 1
ATOM 785 O O . ASP A 1 97 ? -8.047 -3.391 -4.231 1.00 87.06 97 ASP A O 1
ATOM 789 N N . ILE A 1 98 ? -7.007 -5.375 -4.274 1.00 93.19 98 ILE A N 1
ATOM 790 C CA . ILE A 1 98 ? -6.680 -5.392 -2.840 1.00 93.19 98 ILE A CA 1
ATOM 791 C C . ILE A 1 98 ? -5.700 -4.270 -2.490 1.00 93.19 98 ILE A C 1
ATOM 793 O O . ILE A 1 98 ? -5.875 -3.597 -1.474 1.00 93.19 98 ILE A O 1
ATOM 797 N N . TRP A 1 99 ? -4.708 -4.012 -3.346 1.00 96.06 99 TRP A N 1
ATOM 798 C CA . TRP A 1 99 ? -3.812 -2.869 -3.170 1.00 96.06 99 TRP A CA 1
ATOM 799 C C . TRP A 1 99 ? -4.589 -1.551 -3.194 1.00 96.06 99 TRP A C 1
ATOM 801 O O . TRP A 1 99 ? -4.480 -0.740 -2.271 1.00 96.06 99 TRP A O 1
ATOM 811 N N . SER A 1 100 ? -5.414 -1.345 -4.225 1.00 91.44 100 SER A N 1
ATOM 812 C CA . SER A 1 100 ? -6.215 -0.124 -4.362 1.00 91.44 100 SER A CA 1
ATOM 813 C C . SER A 1 100 ? -7.200 0.054 -3.205 1.00 91.44 100 SER A C 1
ATOM 815 O O . SER A 1 100 ? -7.388 1.177 -2.733 1.00 91.44 100 SER A O 1
ATOM 817 N N . LEU A 1 101 ? -7.775 -1.037 -2.692 1.00 90.62 101 LEU A N 1
ATOM 818 C CA . LEU A 1 101 ? -8.602 -1.026 -1.489 1.00 90.62 101 LEU A CA 1
ATOM 819 C C . LEU A 1 101 ? -7.796 -0.605 -0.254 1.00 90.62 101 LEU A C 1
ATOM 821 O O . LEU A 1 101 ? -8.289 0.191 0.539 1.00 90.62 101 LEU A O 1
ATOM 825 N N . GLY A 1 102 ? -6.558 -1.080 -0.099 1.00 94.44 102 GLY A N 1
ATOM 826 C CA . GLY A 1 102 ? -5.673 -0.674 0.998 1.00 94.44 102 GLY A CA 1
ATOM 827 C C . GLY A 1 102 ? -5.382 0.829 0.976 1.00 94.44 102 GLY A C 1
ATOM 828 O O . GLY A 1 102 ? -5.521 1.504 1.998 1.00 94.44 102 GLY A O 1
ATOM 829 N N . VAL A 1 103 ? -5.080 1.379 -0.206 1.00 92.81 103 VAL A N 1
ATOM 830 C CA . VAL A 1 103 ? -4.897 2.830 -0.392 1.00 92.81 103 VAL A CA 1
ATOM 831 C C . VAL A 1 103 ? -6.183 3.595 -0.061 1.00 92.81 103 VAL A C 1
ATOM 833 O O . VAL A 1 103 ? -6.131 4.599 0.647 1.00 92.81 103 VAL A O 1
ATOM 836 N N . ALA A 1 104 ? -7.344 3.105 -0.502 1.00 88.12 104 ALA A N 1
ATOM 837 C CA . ALA A 1 104 ? -8.631 3.730 -0.197 1.00 88.12 104 ALA A CA 1
ATOM 838 C C . ALA A 1 104 ? -8.949 3.715 1.308 1.00 88.12 104 ALA A C 1
ATOM 840 O O . ALA A 1 104 ? -9.386 4.729 1.852 1.00 88.12 104 ALA A O 1
ATOM 841 N N . ILE A 1 105 ? -8.690 2.602 2.006 1.00 88.81 105 ILE A N 1
ATOM 842 C CA . ILE A 1 105 ? -8.837 2.515 3.466 1.00 88.81 105 ILE A CA 1
ATOM 843 C C . ILE A 1 105 ? -7.967 3.578 4.138 1.00 88.81 105 ILE A C 1
ATOM 845 O O . ILE A 1 105 ? -8.470 4.327 4.974 1.00 88.81 105 ILE A O 1
ATOM 849 N N . TRP A 1 106 ? -6.699 3.712 3.744 1.00 90.69 106 TRP A N 1
ATOM 850 C CA . TRP A 1 106 ? -5.829 4.759 4.283 1.00 90.69 106 TRP A CA 1
ATOM 851 C C . TRP A 1 106 ? -6.403 6.163 4.080 1.00 90.69 106 TRP A C 1
ATOM 853 O O . TRP A 1 106 ? -6.455 6.947 5.028 1.00 90.69 106 TRP A O 1
ATOM 863 N N . GLU A 1 107 ? -6.841 6.493 2.863 1.00 85.50 107 GLU A N 1
ATOM 864 C CA . GLU A 1 107 ? -7.387 7.816 2.526 1.00 85.50 107 GLU A CA 1
ATOM 865 C C . GLU A 1 107 ? -8.647 8.166 3.317 1.00 85.50 107 GLU A C 1
ATOM 867 O O . GLU A 1 107 ? -8.896 9.335 3.601 1.00 85.50 107 GLU A O 1
ATOM 872 N N . ILE A 1 108 ? -9.442 7.168 3.689 1.00 81.06 108 ILE A N 1
ATOM 873 C CA . ILE A 1 108 ? -10.617 7.368 4.539 1.00 81.06 108 ILE A CA 1
ATOM 874 C C . ILE A 1 108 ? -10.180 7.696 5.970 1.00 81.06 108 ILE A C 1
ATOM 876 O O . ILE A 1 108 ? -10.769 8.567 6.623 1.00 81.06 108 ILE A O 1
ATOM 880 N N . LEU A 1 109 ? -9.184 6.970 6.485 1.00 82.44 109 LEU A N 1
ATOM 881 C CA . LEU A 1 109 ? -8.741 7.099 7.871 1.00 82.44 109 LEU A CA 1
ATOM 882 C C . LEU A 1 109 ? -7.910 8.368 8.103 1.00 82.44 109 LEU A C 1
ATOM 884 O O . LEU A 1 109 ? -8.025 8.970 9.181 1.00 82.44 109 LEU A O 1
ATOM 888 N N . GLY A 1 110 ? -7.089 8.741 7.119 1.00 71.75 110 GLY A N 1
ATOM 889 C CA . GLY A 1 110 ? -6.091 9.806 7.164 1.00 71.75 110 GLY A CA 1
ATOM 890 C C . GLY A 1 110 ? -6.500 11.102 6.470 1.00 71.75 110 GLY A C 1
ATOM 891 O O . GLY A 1 110 ? -7.382 11.135 5.624 1.00 71.75 110 GLY A O 1
ATOM 892 N N . MET A 1 111 ? -5.829 12.202 6.825 1.00 71.00 111 MET A N 1
ATOM 893 C CA . MET A 1 111 ? -6.033 13.498 6.155 1.00 71.00 111 MET A CA 1
ATOM 894 C C . MET A 1 111 ? -5.051 13.737 5.004 1.00 71.00 111 MET A C 1
ATOM 896 O O . MET A 1 111 ? -5.369 14.485 4.080 1.00 71.00 111 MET A O 1
ATOM 900 N N . LYS A 1 112 ? -3.862 13.120 5.053 1.00 82.62 112 LYS A N 1
ATOM 901 C CA . LYS A 1 112 ? -2.867 13.151 3.972 1.00 82.62 112 LYS A CA 1
ATOM 902 C C . LYS A 1 112 ? -2.826 11.778 3.295 1.00 82.62 112 LYS A C 1
ATOM 904 O O . LYS A 1 112 ? -2.740 10.750 3.970 1.00 82.62 112 LYS A O 1
ATOM 909 N N . ALA A 1 113 ? -2.895 11.778 1.965 1.00 87.62 113 ALA A N 1
ATOM 910 C CA . ALA A 1 113 ? -2.804 10.562 1.166 1.00 87.62 113 ALA A CA 1
ATOM 911 C C . ALA A 1 113 ? -1.445 9.878 1.379 1.00 87.62 113 ALA A C 1
ATOM 913 O O . ALA A 1 113 ? -0.412 10.554 1.486 1.00 87.62 113 ALA A O 1
ATOM 914 N N . ILE A 1 114 ? -1.445 8.544 1.436 1.00 92.31 114 ILE A N 1
ATOM 915 C CA . ILE A 1 114 ? -0.218 7.749 1.582 1.00 92.31 114 ILE A CA 1
ATOM 916 C C . ILE A 1 114 ? 0.712 7.951 0.378 1.00 92.31 114 ILE A C 1
ATOM 918 O O . ILE A 1 114 ? 1.910 8.143 0.570 1.00 92.31 114 ILE A O 1
ATOM 922 N N . PHE A 1 115 ? 0.132 8.064 -0.823 1.00 93.69 115 PHE A N 1
ATOM 923 C CA . PHE A 1 115 ? 0.800 8.391 -2.086 1.00 93.69 115 PHE A CA 1
ATOM 924 C C . PHE A 1 115 ? 0.118 9.606 -2.736 1.00 93.69 115 PHE A C 1
ATOM 926 O O . PHE A 1 115 ? -1.100 9.758 -2.650 1.00 93.69 115 PHE A O 1
ATOM 933 N N . SER A 1 116 ? 0.884 10.506 -3.349 1.00 89.19 116 SER A N 1
ATOM 934 C CA . SER A 1 116 ? 0.365 11.755 -3.929 1.00 89.19 116 SER A CA 1
ATOM 935 C C . SER A 1 116 ? -0.299 11.542 -5.296 1.00 89.19 116 SER A C 1
ATOM 937 O O . SER A 1 116 ? 0.299 10.958 -6.191 1.00 89.19 116 SER A O 1
ATOM 939 N N . GLU A 1 117 ? -1.502 12.093 -5.504 1.00 84.31 117 GLU A N 1
ATOM 940 C CA . GLU A 1 117 ? -2.253 11.973 -6.772 1.00 84.31 117 GLU A CA 1
ATOM 941 C C . GLU A 1 117 ? -1.689 12.805 -7.934 1.00 84.31 117 GLU A C 1
ATOM 943 O O . GLU A 1 117 ? -1.955 12.492 -9.092 1.00 84.31 117 GLU A O 1
ATOM 948 N N . SER A 1 118 ? -0.947 13.873 -7.636 1.00 84.19 118 SER A N 1
ATOM 949 C CA . SER A 1 118 ? -0.434 14.833 -8.623 1.00 84.19 118 SER A CA 1
ATOM 950 C C . SER A 1 118 ? 1.001 14.559 -9.074 1.00 84.19 118 SER A C 1
ATOM 952 O O . SER A 1 118 ? 1.546 15.343 -9.844 1.00 84.19 118 SER A O 1
ATOM 954 N N . GLU A 1 119 ? 1.617 13.489 -8.575 1.00 88.56 119 GLU A N 1
ATOM 955 C CA . GLU A 1 119 ? 3.013 13.163 -8.861 1.00 88.56 119 GLU A CA 1
ATOM 956 C C . GLU A 1 119 ? 3.152 12.283 -10.109 1.00 88.56 119 GLU A C 1
ATOM 958 O O . GLU A 1 119 ? 2.248 11.497 -10.425 1.00 88.56 119 GLU A O 1
ATOM 963 N N . PRO A 1 120 ? 4.282 12.379 -10.833 1.00 90.38 120 PRO A N 1
ATOM 964 C CA . PRO A 1 120 ? 4.574 11.470 -11.929 1.00 90.38 120 PRO A CA 1
ATOM 965 C C . PRO A 1 120 ? 4.728 10.030 -11.425 1.00 90.38 120 PRO A C 1
ATOM 967 O O . PRO A 1 120 ? 5.001 9.781 -10.252 1.00 90.38 120 PRO A O 1
ATOM 970 N N . GLN A 1 121 ? 4.592 9.067 -12.340 1.00 92.31 121 GLN A N 1
ATOM 971 C CA . GLN A 1 121 ? 4.643 7.635 -12.023 1.00 92.31 121 GLN A CA 1
ATOM 972 C C . GLN A 1 121 ? 5.898 7.233 -11.240 1.00 92.31 121 GLN A C 1
ATOM 974 O O . GLN A 1 121 ? 5.781 6.517 -10.248 1.00 92.31 121 GLN A O 1
ATOM 979 N N . ASP A 1 122 ? 7.069 7.709 -11.665 1.00 93.50 122 ASP A N 1
ATOM 980 C CA . ASP A 1 122 ? 8.342 7.418 -10.999 1.00 93.50 122 ASP A CA 1
ATOM 981 C C . ASP A 1 122 ? 8.320 7.875 -9.538 1.00 93.50 122 ASP A C 1
ATOM 983 O O . ASP A 1 122 ? 8.694 7.116 -8.650 1.00 93.50 122 ASP A O 1
ATOM 987 N N . GLU A 1 123 ? 7.802 9.075 -9.268 1.00 94.69 123 GLU A N 1
ATOM 988 C CA . GLU A 1 123 ? 7.704 9.612 -7.912 1.00 94.69 123 GLU A CA 1
ATOM 989 C C . GLU A 1 123 ? 6.651 8.865 -7.085 1.00 94.69 123 GLU A C 1
ATOM 991 O O . GLU A 1 123 ? 6.902 8.546 -5.929 1.00 94.69 123 GLU A O 1
ATOM 996 N N . VAL A 1 124 ? 5.508 8.482 -7.664 1.00 95.00 124 VAL A N 1
ATOM 997 C CA . VAL A 1 124 ? 4.526 7.633 -6.964 1.00 95.00 124 VAL A CA 1
ATOM 998 C C . VAL A 1 124 ? 5.153 6.306 -6.532 1.00 95.00 124 VAL A C 1
ATOM 1000 O O . VAL A 1 124 ? 4.978 5.897 -5.386 1.00 95.00 124 VAL A O 1
ATOM 1003 N N . VAL A 1 125 ? 5.895 5.635 -7.414 1.00 96.06 125 VAL A N 1
ATOM 1004 C CA . VAL A 1 125 ? 6.571 4.370 -7.080 1.00 96.06 125 VAL A CA 1
ATOM 1005 C C . VAL A 1 125 ? 7.672 4.592 -6.052 1.00 96.06 125 VAL A C 1
ATOM 1007 O O . VAL A 1 125 ? 7.813 3.798 -5.124 1.00 96.06 125 VAL A O 1
ATOM 1010 N N . ALA A 1 126 ? 8.390 5.708 -6.146 1.00 96.75 126 ALA A N 1
ATOM 1011 C CA . ALA A 1 126 ? 9.368 6.102 -5.149 1.00 96.75 126 ALA A CA 1
ATOM 1012 C C . ALA A 1 126 ? 8.716 6.239 -3.758 1.00 96.75 126 ALA A C 1
ATOM 1014 O O . ALA A 1 126 ? 9.209 5.674 -2.789 1.00 96.75 126 ALA A O 1
ATOM 1015 N N . GLN A 1 127 ? 7.543 6.875 -3.666 1.00 96.94 127 GLN A N 1
ATOM 1016 C CA . GLN A 1 127 ? 6.765 6.983 -2.426 1.00 96.94 127 GLN A CA 1
ATOM 1017 C C . GLN A 1 127 ? 6.275 5.622 -1.910 1.00 96.94 127 GLN A C 1
ATOM 1019 O O . GLN A 1 127 ? 6.271 5.393 -0.701 1.00 96.94 127 GLN A O 1
ATOM 1024 N N . GLN A 1 128 ? 5.879 4.703 -2.799 1.00 97.44 128 GLN A N 1
ATOM 1025 C CA . GLN A 1 128 ? 5.537 3.325 -2.418 1.00 97.44 128 GLN A CA 1
ATOM 1026 C C . GLN A 1 128 ? 6.736 2.620 -1.774 1.00 97.44 128 GLN A C 1
ATOM 1028 O O . GLN A 1 128 ? 6.592 1.988 -0.727 1.00 97.44 128 GLN A O 1
ATOM 1033 N N . ILE A 1 129 ? 7.920 2.765 -2.370 1.00 97.44 129 ILE A N 1
ATOM 1034 C CA . ILE A 1 129 ? 9.171 2.175 -1.884 1.00 97.44 129 ILE A CA 1
ATOM 1035 C C . ILE A 1 129 ? 9.619 2.814 -0.569 1.00 97.44 129 ILE A C 1
ATOM 1037 O O . ILE A 1 129 ? 10.004 2.087 0.341 1.00 97.44 129 ILE A O 1
ATOM 1041 N N . ASP A 1 130 ? 9.522 4.134 -0.431 1.00 97.44 130 ASP A N 1
ATOM 1042 C CA . ASP A 1 130 ? 9.856 4.849 0.804 1.00 97.44 130 ASP A CA 1
ATOM 1043 C C . ASP A 1 130 ? 9.006 4.352 1.992 1.00 97.44 130 ASP A C 1
ATOM 1045 O O . ASP A 1 130 ? 9.513 4.091 3.083 1.00 97.44 130 ASP A O 1
ATOM 1049 N N . VAL A 1 131 ? 7.696 4.187 1.771 1.00 97.62 131 VAL A N 1
ATOM 1050 C CA . VAL A 1 131 ? 6.734 3.792 2.812 1.00 97.62 131 VAL A CA 1
ATOM 1051 C C . VAL A 1 131 ? 6.872 2.316 3.193 1.00 97.62 131 VAL A C 1
ATOM 1053 O O . VAL A 1 131 ? 6.745 1.972 4.373 1.00 97.62 131 VAL A O 1
ATOM 1056 N N . LEU A 1 132 ? 7.078 1.437 2.208 1.00 97.31 132 LEU A N 1
ATOM 1057 C CA . LEU A 1 132 ? 7.001 -0.020 2.382 1.00 97.31 132 LEU A CA 1
ATOM 1058 C C . LEU A 1 132 ? 8.374 -0.691 2.509 1.00 97.31 132 LEU A C 1
ATOM 1060 O O . LEU A 1 132 ? 8.478 -1.731 3.158 1.00 97.31 132 LEU A O 1
ATOM 1064 N N . GLY A 1 133 ? 9.416 -0.092 1.938 1.00 96.31 133 GLY A N 1
ATOM 1065 C CA . GLY A 1 133 ? 10.788 -0.594 1.898 1.00 96.31 133 GLY A CA 1
ATOM 1066 C C . GLY A 1 133 ? 11.141 -1.292 0.580 1.00 96.31 133 GLY A C 1
ATOM 1067 O O . GLY A 1 133 ? 10.406 -2.155 0.095 1.00 96.31 133 GLY A O 1
ATOM 1068 N N . SER A 1 134 ? 12.306 -0.961 0.015 1.00 95.25 134 SER A N 1
ATOM 1069 C CA . SER A 1 134 ? 12.805 -1.529 -1.249 1.00 95.25 134 SER A CA 1
ATOM 1070 C C . SER A 1 134 ? 13.138 -3.020 -1.167 1.00 95.25 134 SER A C 1
ATOM 1072 O O . SER A 1 134 ? 13.061 -3.719 -2.175 1.00 95.25 134 SER A O 1
ATOM 1074 N N . GLN A 1 135 ? 13.446 -3.542 0.024 1.00 94.19 135 GLN A N 1
ATOM 1075 C CA . GLN A 1 135 ? 13.794 -4.949 0.247 1.00 94.19 135 GLN A CA 1
ATOM 1076 C C . GLN A 1 135 ? 12.661 -5.932 -0.084 1.00 94.19 135 GLN A C 1
ATOM 1078 O O . GLN A 1 135 ? 12.899 -7.131 -0.208 1.00 94.19 135 GLN A O 1
ATOM 1083 N N . TRP A 1 136 ? 11.430 -5.434 -0.213 1.00 95.00 136 TRP A N 1
ATOM 1084 C CA . TRP A 1 136 ? 10.250 -6.238 -0.529 1.00 95.00 136 TRP A CA 1
ATOM 1085 C C . TRP A 1 136 ? 9.910 -6.256 -2.022 1.00 95.00 136 TRP A C 1
ATOM 1087 O O . TRP A 1 136 ? 8.965 -6.939 -2.424 1.00 95.00 136 TRP A O 1
ATOM 1097 N N . LEU A 1 137 ? 10.663 -5.531 -2.855 1.00 95.94 137 LEU A N 1
ATOM 1098 C CA . LEU A 1 137 ? 10.490 -5.568 -4.302 1.00 95.94 137 LEU A CA 1
ATOM 1099 C C . LEU A 1 137 ? 10.895 -6.938 -4.873 1.00 95.94 137 LEU A C 1
ATOM 1101 O O . LEU A 1 137 ? 11.898 -7.528 -4.458 1.00 95.94 137 LEU A O 1
ATOM 1105 N N . PRO A 1 138 ? 10.169 -7.450 -5.880 1.00 96.50 138 PRO A N 1
ATOM 1106 C CA . PRO A 1 138 ? 10.672 -8.514 -6.735 1.00 96.50 138 PRO A CA 1
ATOM 1107 C C . PRO A 1 138 ? 12.047 -8.147 -7.328 1.00 96.50 138 PRO A C 1
ATOM 1109 O O . PRO A 1 138 ? 12.233 -7.013 -7.771 1.00 96.50 138 PRO A O 1
ATOM 1112 N N . PRO A 1 139 ? 13.012 -9.086 -7.409 1.00 95.81 139 PRO A N 1
ATOM 1113 C CA . PRO A 1 139 ? 14.348 -8.787 -7.930 1.00 95.81 139 PRO A CA 1
ATOM 1114 C C . PRO A 1 139 ? 14.375 -8.236 -9.361 1.00 95.81 139 PRO A C 1
ATOM 1116 O O . PRO A 1 139 ? 15.304 -7.520 -9.717 1.00 95.81 139 PRO A O 1
ATOM 1119 N N . SER A 1 140 ? 13.394 -8.586 -10.201 1.00 94.19 140 SER A N 1
ATOM 1120 C CA . SER A 1 140 ? 13.222 -7.984 -11.530 1.00 94.19 140 SER A CA 1
ATOM 1121 C C . SER A 1 140 ? 12.895 -6.498 -11.423 1.00 94.19 140 SER A C 1
ATOM 1123 O O . SER A 1 140 ? 13.609 -5.684 -11.997 1.00 94.19 140 SER A O 1
ATOM 1125 N N . TRP A 1 141 ? 11.893 -6.153 -10.616 1.00 95.44 141 TRP A N 1
ATOM 1126 C CA . TRP A 1 141 ? 11.450 -4.774 -10.430 1.00 95.44 141 TRP A CA 1
ATOM 1127 C C . TRP A 1 141 ? 12.519 -3.911 -9.768 1.00 95.44 141 TRP A C 1
ATOM 1129 O O . TRP A 1 141 ? 12.654 -2.751 -10.128 1.00 95.44 141 TRP A O 1
ATOM 1139 N N . LEU A 1 142 ? 13.319 -4.463 -8.847 1.00 95.75 142 LEU A N 1
ATOM 1140 C CA . LEU A 1 142 ? 14.440 -3.728 -8.255 1.00 95.75 142 LEU A CA 1
ATOM 1141 C C . LEU A 1 142 ? 15.485 -3.338 -9.314 1.00 95.75 142 LEU A C 1
ATOM 1143 O O . LEU A 1 142 ? 15.930 -2.196 -9.341 1.00 95.75 142 LEU A O 1
ATOM 1147 N N . ARG A 1 143 ? 15.822 -4.246 -10.240 1.00 93.88 143 ARG A N 1
ATOM 1148 C CA . ARG A 1 143 ? 16.725 -3.917 -11.356 1.00 93.88 143 ARG A CA 1
ATOM 1149 C C . ARG A 1 143 ? 16.132 -2.861 -12.284 1.00 93.88 143 ARG A C 1
ATOM 1151 O O . ARG A 1 143 ? 16.857 -1.980 -12.738 1.00 93.88 143 ARG A O 1
ATOM 1158 N N . ASP A 1 144 ? 14.833 -2.947 -12.564 1.00 93.31 144 ASP A N 1
ATOM 1159 C CA . ASP A 1 144 ? 14.141 -1.941 -13.373 1.00 93.31 144 ASP A CA 1
ATOM 1160 C C . ASP A 1 144 ? 14.071 -0.586 -12.659 1.00 93.31 144 ASP A C 1
ATOM 1162 O O . ASP A 1 144 ? 14.179 0.461 -13.293 1.00 93.31 144 ASP A O 1
ATOM 1166 N N . TRP A 1 145 ? 13.945 -0.598 -11.336 1.00 95.12 145 TRP A N 1
ATOM 1167 C CA . TRP A 1 145 ? 13.932 0.594 -10.504 1.00 95.12 145 TRP A CA 1
ATOM 1168 C C . TRP A 1 145 ? 15.287 1.313 -10.494 1.00 95.12 145 TRP A C 1
ATOM 1170 O O . TRP A 1 145 ? 15.339 2.529 -10.663 1.00 95.12 145 TRP A O 1
ATOM 1180 N N . GLU A 1 146 ? 16.382 0.566 -10.350 1.00 93.44 146 GLU A N 1
ATOM 1181 C CA . GLU A 1 146 ? 17.752 1.092 -10.214 1.00 93.44 146 GLU A CA 1
ATOM 1182 C C . GLU A 1 146 ? 18.405 1.499 -11.546 1.00 93.44 146 GLU A C 1
ATOM 1184 O O . GLU A 1 146 ? 19.532 1.999 -11.574 1.00 93.44 146 GLU A O 1
ATOM 1189 N N . ARG A 1 147 ? 17.731 1.290 -12.681 1.00 90.00 147 ARG A N 1
ATOM 1190 C CA . ARG A 1 147 ? 18.310 1.596 -13.993 1.00 90.00 147 ARG A CA 1
ATOM 1191 C C . ARG A 1 147 ? 18.450 3.104 -14.224 1.00 90.00 147 ARG A C 1
ATOM 1193 O O . ARG A 1 147 ? 17.521 3.889 -14.034 1.00 90.00 147 ARG A O 1
ATOM 1200 N N . SER A 1 148 ? 19.586 3.499 -14.792 1.00 78.12 148 SER A N 1
ATOM 1201 C CA . SER A 1 148 ? 19.837 4.896 -15.173 1.00 78.12 148 SER A CA 1
ATOM 1202 C C . SER A 1 148 ? 19.130 5.308 -16.472 1.00 78.12 148 SER A C 1
ATOM 1204 O O . SER A 1 148 ? 18.836 6.486 -16.671 1.00 78.12 148 SER A O 1
ATOM 1206 N N . HIS A 1 149 ? 18.857 4.352 -17.366 1.00 70.94 149 HIS A N 1
ATOM 1207 C CA . HIS A 1 149 ? 18.274 4.562 -18.696 1.00 70.94 149 HIS A CA 1
ATOM 1208 C C . HIS A 1 149 ? 17.397 3.366 -19.107 1.00 70.94 149 HIS A C 1
ATOM 1210 O O . HIS A 1 149 ? 17.681 2.230 -18.728 1.00 70.94 149 HIS A O 1
ATOM 1216 N N . GLY A 1 150 ? 16.351 3.589 -19.906 1.00 67.50 150 GLY A N 1
ATOM 1217 C CA . GLY A 1 150 ? 15.458 2.517 -20.356 1.00 67.50 150 GLY A CA 1
ATOM 1218 C C . GLY A 1 150 ? 14.109 3.020 -20.865 1.00 67.50 150 GLY A C 1
ATOM 1219 O O . GLY A 1 150 ? 13.924 4.219 -21.068 1.00 67.50 150 GLY A O 1
ATOM 1220 N N . ASP A 1 151 ? 13.178 2.086 -21.075 1.00 72.94 151 ASP A N 1
ATOM 1221 C CA . ASP A 1 151 ? 11.802 2.384 -21.489 1.00 72.94 151 ASP A CA 1
ATOM 1222 C C . ASP A 1 151 ? 11.112 3.308 -20.476 1.00 72.94 151 ASP A C 1
ATOM 1224 O O . ASP A 1 151 ? 10.993 2.956 -19.304 1.00 72.94 151 ASP A O 1
ATOM 1228 N N . GLN A 1 152 ? 10.619 4.460 -20.934 1.00 73.88 152 GLN A N 1
ATOM 1229 C CA . GLN A 1 152 ? 9.889 5.432 -20.113 1.00 73.88 152 GLN A CA 1
ATOM 1230 C C . GLN A 1 152 ? 8.582 4.878 -19.520 1.00 73.88 152 GLN A C 1
ATOM 1232 O O . GLN A 1 152 ? 8.009 5.505 -18.634 1.00 73.88 152 GLN A O 1
ATOM 1237 N N . ARG A 1 153 ? 8.082 3.734 -20.007 1.00 79.94 153 ARG A N 1
ATOM 1238 C CA . ARG A 1 153 ? 6.843 3.113 -19.508 1.00 79.94 153 ARG A CA 1
ATOM 1239 C C . ARG A 1 153 ? 7.005 2.451 -18.144 1.00 79.94 153 ARG A C 1
ATOM 1241 O O . ARG A 1 153 ? 6.067 2.486 -17.351 1.00 79.94 153 ARG A O 1
ATOM 1248 N N . THR A 1 154 ? 8.166 1.859 -17.878 1.00 88.75 154 THR A N 1
ATOM 1249 C CA . THR A 1 154 ? 8.452 1.193 -16.602 1.00 88.75 154 THR A CA 1
ATOM 1250 C C . THR A 1 154 ? 8.980 2.223 -15.594 1.00 88.75 154 THR A C 1
ATOM 1252 O O . THR A 1 154 ? 9.776 3.085 -15.973 1.00 88.75 154 THR A O 1
ATOM 1255 N N . PRO A 1 155 ? 8.577 2.166 -14.315 1.00 92.19 155 PRO A N 1
ATOM 1256 C CA . PRO A 1 155 ? 9.098 3.063 -13.294 1.00 92.19 155 PRO A CA 1
ATOM 1257 C C . PRO A 1 155 ? 10.619 2.979 -13.152 1.00 92.19 155 PRO A C 1
ATOM 1259 O O . PRO A 1 155 ? 11.212 1.915 -13.343 1.00 92.19 155 PRO A O 1
ATOM 1262 N N . ARG A 1 156 ? 11.248 4.092 -12.784 1.00 92.62 156 ARG A N 1
ATOM 1263 C CA . ARG A 1 156 ? 12.665 4.147 -12.392 1.00 92.62 156 ARG A CA 1
ATOM 1264 C C . ARG A 1 156 ? 12.885 5.156 -11.273 1.00 92.62 156 ARG A C 1
ATOM 1266 O O . ARG A 1 156 ? 12.072 6.060 -11.087 1.00 92.62 156 ARG A O 1
ATOM 1273 N N . GLN A 1 157 ? 14.014 5.045 -10.584 1.00 92.88 157 GLN A N 1
ATOM 1274 C CA . GLN A 1 157 ? 14.366 5.970 -9.517 1.00 92.88 157 GLN A CA 1
ATOM 1275 C C . GLN A 1 157 ? 14.465 7.422 -10.034 1.00 92.88 157 GLN A C 1
ATOM 1277 O O . GLN A 1 157 ? 15.214 7.687 -10.983 1.00 92.88 157 GLN A O 1
ATOM 1282 N N . PRO A 1 158 ? 13.744 8.381 -9.416 1.00 90.69 158 PRO A N 1
ATOM 1283 C CA . PRO A 1 158 ? 13.888 9.798 -9.730 1.00 90.69 158 PRO A CA 1
ATOM 1284 C C . PRO A 1 158 ? 15.321 10.290 -9.477 1.00 90.69 158 PRO A C 1
ATOM 1286 O O . PRO A 1 158 ? 15.938 9.945 -8.473 1.00 90.69 158 PRO A O 1
ATOM 1289 N N . THR A 1 159 ? 15.852 11.122 -10.378 1.00 83.62 159 THR A N 1
ATOM 1290 C CA . THR A 1 159 ? 17.245 11.616 -10.329 1.00 83.62 159 THR A CA 1
ATOM 1291 C C . THR A 1 159 ? 17.412 12.976 -9.636 1.00 83.62 159 THR A C 1
ATOM 1293 O O . THR A 1 159 ? 18.526 13.490 -9.579 1.00 83.62 159 THR A O 1
ATOM 1296 N N . GLY A 1 160 ? 16.323 13.601 -9.180 1.00 84.25 160 GLY A N 1
ATOM 1297 C CA . GLY A 1 160 ? 16.315 14.931 -8.559 1.00 84.25 160 GLY A CA 1
ATOM 1298 C C . GLY A 1 160 ? 16.062 14.896 -7.052 1.00 84.25 160 GLY A C 1
ATOM 1299 O O . GLY A 1 160 ? 15.775 13.841 -6.490 1.00 84.25 160 GLY A O 1
ATOM 1300 N N . ASP A 1 161 ? 16.152 16.067 -6.418 1.00 87.50 161 ASP A N 1
ATOM 1301 C CA . ASP A 1 161 ? 15.732 16.236 -5.025 1.00 87.50 161 ASP A CA 1
ATOM 1302 C C . ASP A 1 161 ? 14.233 15.936 -4.882 1.00 87.50 161 ASP A C 1
ATOM 1304 O O . ASP A 1 161 ? 13.430 16.339 -5.730 1.00 87.50 161 ASP A O 1
ATOM 1308 N N . ARG A 1 162 ? 13.867 15.197 -3.832 1.00 90.75 162 ARG A N 1
ATOM 1309 C CA . ARG A 1 162 ? 12.500 14.716 -3.607 1.00 90.75 162 ARG A CA 1
ATOM 1310 C C . ARG A 1 162 ? 12.153 14.672 -2.126 1.00 90.75 162 ARG A C 1
ATOM 1312 O O . ARG A 1 162 ? 12.967 14.279 -1.290 1.00 90.75 162 ARG A O 1
ATOM 1319 N N . GLU A 1 163 ? 10.905 15.009 -1.805 1.00 88.44 163 GLU A N 1
ATOM 1320 C CA . GLU A 1 163 ? 10.360 14.806 -0.461 1.00 88.44 163 GLU A CA 1
ATOM 1321 C C . GLU A 1 163 ? 10.160 13.301 -0.231 1.00 88.44 163 GLU A C 1
ATOM 1323 O O . GLU A 1 163 ? 9.203 12.696 -0.715 1.00 88.44 163 GLU A O 1
ATOM 1328 N N . THR A 1 164 ? 11.083 12.689 0.509 1.00 92.75 164 THR A N 1
ATOM 1329 C CA . THR A 1 164 ? 11.009 11.264 0.853 1.00 92.75 164 THR A CA 1
ATOM 1330 C C . THR A 1 164 ? 9.835 11.023 1.796 1.00 92.75 164 THR A C 1
ATOM 1332 O O . THR A 1 164 ? 9.665 11.741 2.788 1.00 92.75 164 THR A O 1
ATOM 1335 N N . ARG A 1 165 ? 9.011 10.007 1.516 1.00 93.88 165 ARG A N 1
ATOM 1336 C CA . ARG A 1 165 ? 7.926 9.645 2.439 1.00 93.88 165 ARG A CA 1
ATOM 1337 C C . ARG A 1 165 ? 8.488 8.920 3.666 1.00 93.88 165 ARG A C 1
ATOM 1339 O O . ARG A 1 165 ? 9.429 8.145 3.546 1.00 93.88 165 ARG A O 1
ATOM 1346 N N . PRO A 1 166 ? 7.908 9.131 4.856 1.00 96.31 166 PRO A N 1
ATOM 1347 C CA . PRO A 1 166 ? 8.300 8.359 6.022 1.00 96.31 166 PRO A CA 1
ATOM 1348 C C . PRO A 1 166 ? 7.836 6.896 5.885 1.00 96.31 166 PRO A C 1
ATOM 1350 O O . PRO A 1 166 ? 6.816 6.638 5.230 1.00 96.31 166 PRO A O 1
ATOM 1353 N N . PRO A 1 167 ? 8.512 5.939 6.546 1.00 97.31 167 PRO A N 1
ATOM 1354 C CA . PRO A 1 167 ? 8.058 4.553 6.619 1.00 97.31 167 PRO A CA 1
ATOM 1355 C C . PRO A 1 167 ? 6.627 4.447 7.160 1.00 97.31 167 PRO A C 1
ATOM 1357 O O . PRO A 1 167 ? 6.195 5.273 7.965 1.00 97.31 167 PRO A O 1
ATOM 1360 N N . LEU A 1 168 ? 5.894 3.392 6.789 1.00 96.50 168 LEU A N 1
ATOM 1361 C CA . LEU A 1 168 ? 4.458 3.227 7.078 1.00 96.50 168 LEU A CA 1
ATOM 1362 C C . LEU A 1 168 ? 4.039 3.556 8.525 1.00 96.50 168 LEU A C 1
ATOM 1364 O O . LEU A 1 168 ? 3.009 4.191 8.752 1.00 96.50 168 LEU A O 1
ATOM 1368 N N . GLN A 1 169 ? 4.833 3.130 9.510 1.00 95.69 169 GLN A N 1
ATOM 1369 C CA . GLN A 1 169 ? 4.554 3.360 10.930 1.00 95.69 169 GLN A CA 1
ATOM 1370 C C . GLN A 1 169 ? 4.579 4.849 11.306 1.00 95.69 169 GLN A C 1
ATOM 1372 O O . GLN A 1 169 ? 3.727 5.302 12.074 1.00 95.69 169 GLN A O 1
ATOM 1377 N N . GLU A 1 170 ? 5.557 5.583 10.784 1.00 96.12 170 GLU A N 1
ATOM 1378 C CA . GLU A 1 170 ? 5.732 7.023 10.984 1.00 96.12 170 GLU A CA 1
ATOM 1379 C C . GLU A 1 170 ? 4.725 7.805 10.139 1.00 96.12 170 GLU A C 1
ATOM 1381 O O . GLU A 1 170 ? 4.068 8.712 10.648 1.00 96.12 170 GLU A O 1
ATOM 1386 N N . ALA A 1 171 ? 4.489 7.372 8.895 1.00 94.94 171 ALA A N 1
ATOM 1387 C CA . ALA A 1 171 ? 3.438 7.912 8.038 1.00 94.94 171 ALA A CA 1
ATOM 1388 C C . ALA A 1 171 ? 2.068 7.865 8.726 1.00 94.94 171 ALA A C 1
ATOM 1390 O O . ALA A 1 171 ? 1.304 8.822 8.640 1.00 94.94 171 ALA A O 1
ATOM 1391 N N . PHE A 1 172 ? 1.751 6.789 9.453 1.00 94.25 172 PHE A N 1
ATOM 1392 C CA . PHE A 1 172 ? 0.487 6.686 10.186 1.00 94.25 172 PHE A CA 1
ATOM 1393 C C . PHE A 1 172 ? 0.400 7.733 11.297 1.00 94.25 172 PHE A C 1
ATOM 1395 O O . PHE A 1 172 ? -0.628 8.388 11.482 1.00 94.25 172 PHE A O 1
ATOM 1402 N N . GLU A 1 173 ? 1.495 7.926 12.027 1.00 93.50 173 GLU A N 1
ATOM 1403 C CA . GLU A 1 173 ? 1.557 8.916 13.092 1.00 93.50 173 GLU A CA 1
ATOM 1404 C C . GLU A 1 173 ? 1.379 10.337 12.540 1.00 93.50 173 GLU A C 1
ATOM 1406 O O . GLU A 1 173 ? 0.543 11.099 13.033 1.00 93.50 173 GLU A O 1
ATOM 1411 N N . ASP A 1 174 ? 2.099 10.674 11.472 1.00 89.75 174 ASP A N 1
ATOM 1412 C CA . ASP A 1 174 ? 2.109 12.018 10.904 1.00 89.75 174 ASP A CA 1
ATOM 1413 C C . ASP A 1 174 ? 0.871 12.344 10.073 1.00 89.75 174 ASP A C 1
ATOM 1415 O O . ASP A 1 174 ? 0.361 13.465 10.150 1.00 89.75 174 ASP A O 1
ATOM 1419 N N . PHE A 1 175 ? 0.377 11.398 9.275 1.00 88.88 175 PHE A N 1
ATOM 1420 C CA . PHE A 1 175 ? -0.683 11.644 8.288 1.00 88.88 175 PHE A CA 1
ATOM 1421 C C . PHE A 1 175 ? -2.081 11.339 8.832 1.00 88.88 175 PHE A C 1
ATOM 1423 O O . PHE A 1 175 ? -3.073 11.834 8.281 1.00 88.88 175 PHE A O 1
ATOM 1430 N N . ILE A 1 176 ? -2.171 10.575 9.927 1.00 87.00 176 ILE A N 1
ATOM 1431 C CA . ILE A 1 176 ? -3.439 10.165 10.545 1.00 87.00 176 ILE A CA 1
ATOM 1432 C C . ILE A 1 176 ? -3.525 10.660 11.990 1.00 87.00 176 ILE A C 1
ATOM 1434 O O . ILE A 1 176 ? -4.326 11.549 12.298 1.00 87.00 176 ILE A O 1
ATOM 1438 N N . GLN A 1 177 ? -2.694 10.123 12.883 1.00 86.69 177 GLN A N 1
ATOM 1439 C CA . GLN A 1 177 ? -2.854 10.303 14.330 1.00 86.69 177 GLN A CA 1
ATOM 1440 C C . GLN A 1 177 ? -2.670 11.766 14.768 1.00 86.69 177 GLN A C 1
ATOM 1442 O O . GLN A 1 177 ? -3.474 12.309 15.532 1.00 86.69 177 GLN A O 1
ATOM 1447 N N . LYS A 1 178 ? -1.647 12.445 14.238 1.00 87.06 178 LYS A N 1
ATOM 1448 C CA . LYS A 1 178 ? -1.344 13.858 14.513 1.00 87.06 178 LYS A CA 1
ATOM 1449 C C . LYS A 1 178 ? -2.485 14.789 14.129 1.00 87.06 178 LYS A C 1
ATOM 1451 O O . LYS A 1 178 ? -2.771 15.734 14.862 1.00 87.06 178 LYS A O 1
ATOM 1456 N N . TYR A 1 179 ? -3.139 14.532 13.002 1.00 80.69 179 TYR A N 1
ATOM 1457 C CA . TYR A 1 179 ? -4.274 15.334 12.551 1.00 80.69 179 TYR A CA 1
ATOM 1458 C C . TYR A 1 179 ? -5.533 15.061 13.370 1.00 80.69 179 TYR A C 1
ATOM 1460 O O . TYR A 1 179 ? -6.251 15.998 13.713 1.00 80.69 179 TYR A O 1
ATOM 1468 N N . ARG A 1 180 ? -5.763 13.803 13.754 1.00 81.19 180 ARG A N 1
ATOM 1469 C CA . ARG A 1 180 ? -6.869 13.424 14.638 1.00 81.19 180 ARG A CA 1
ATOM 1470 C C . ARG A 1 180 ? -6.761 14.060 16.023 1.00 81.19 180 ARG A C 1
ATOM 1472 O O . ARG A 1 180 ? -7.740 14.624 16.492 1.00 81.19 180 ARG A O 1
ATOM 1479 N N . ARG A 1 181 ? -5.564 14.097 16.625 1.00 83.75 181 ARG A N 1
ATOM 1480 C CA . ARG A 1 181 ? -5.322 14.801 17.904 1.00 83.75 181 ARG A CA 1
ATOM 1481 C C . ARG A 1 181 ? -5.656 16.289 17.855 1.00 83.75 181 ARG A C 1
ATOM 1483 O O . ARG A 1 181 ? -6.111 16.848 18.843 1.00 83.75 181 ARG A O 1
ATOM 1490 N N . LYS A 1 182 ? -5.413 16.936 16.714 1.00 80.81 182 LYS A N 1
ATOM 1491 C CA . LYS A 1 182 ? -5.688 18.368 16.526 1.00 80.81 182 LYS A CA 1
ATOM 1492 C C . LYS A 1 182 ? -7.175 18.679 16.347 1.00 80.81 182 LYS A C 1
ATOM 1494 O O . LYS A 1 182 ? -7.530 19.851 16.277 1.00 80.81 182 LYS A O 1
ATOM 1499 N N . ARG A 1 183 ? -8.033 17.664 16.216 1.00 69.38 183 ARG A N 1
ATOM 1500 C CA . ARG A 1 183 ? -9.435 17.835 15.847 1.00 69.38 183 ARG A CA 1
ATOM 1501 C C . ARG A 1 183 ? -10.351 17.324 16.949 1.00 69.38 183 ARG A C 1
ATOM 1503 O O . ARG A 1 183 ? -10.425 16.125 17.206 1.00 69.38 183 ARG A O 1
ATOM 1510 N N . GLU A 1 184 ? -11.084 18.244 17.563 1.00 62.88 184 GLU A N 1
ATOM 1511 C CA . GLU A 1 184 ? -12.062 17.916 18.599 1.00 62.88 184 GLU A CA 1
ATOM 1512 C C . GLU A 1 184 ? -13.088 16.887 18.097 1.00 62.88 184 GLU A C 1
ATOM 1514 O O . GLU A 1 184 ? -13.582 16.965 16.969 1.00 62.88 184 GLU A O 1
ATOM 1519 N N . GLY A 1 185 ? -13.372 15.883 18.931 1.00 64.44 185 GLY A N 1
ATOM 1520 C CA . GLY A 1 185 ? -14.351 14.832 18.645 1.00 64.44 185 GLY A CA 1
ATOM 1521 C C . GLY A 1 185 ? -13.927 13.773 17.618 1.00 64.44 185 GLY A C 1
ATOM 1522 O O . GLY A 1 185 ? -14.705 12.861 17.359 1.00 64.44 185 GLY A O 1
ATOM 1523 N N . ALA A 1 186 ? -12.721 13.844 17.037 1.00 65.19 186 ALA A N 1
ATOM 1524 C CA . ALA A 1 186 ? -12.264 12.854 16.051 1.00 65.19 186 ALA A CA 1
ATOM 1525 C C . ALA A 1 186 ? -11.780 11.526 16.668 1.00 65.19 186 ALA A C 1
ATOM 1527 O O . ALA A 1 186 ? -11.674 10.529 15.947 1.00 65.19 186 ALA A O 1
ATOM 1528 N N . GLY A 1 187 ? -11.471 11.523 17.971 1.00 74.31 187 GLY A N 1
ATOM 1529 C CA . GLY A 1 187 ? -10.831 10.401 18.661 1.00 74.31 187 GLY A CA 1
ATOM 1530 C C . GLY A 1 187 ? -9.424 10.098 18.130 1.00 74.31 187 GLY A C 1
ATOM 1531 O O . GLY A 1 187 ? -9.020 10.568 17.068 1.00 74.31 187 GLY A O 1
ATOM 1532 N N . THR A 1 188 ? -8.653 9.308 18.868 1.00 82.06 188 THR A N 1
ATOM 1533 C CA . THR A 1 188 ? -7.330 8.820 18.448 1.00 82.06 188 THR A CA 1
ATOM 1534 C C . THR A 1 188 ? -7.345 7.306 18.376 1.00 82.06 188 THR A C 1
ATOM 1536 O O . THR A 1 188 ? -8.036 6.681 19.174 1.00 82.06 188 THR A O 1
ATOM 1539 N N . PHE A 1 189 ? -6.557 6.722 17.473 1.00 84.56 189 PHE A N 1
ATOM 1540 C CA . PHE A 1 189 ? -6.358 5.277 17.481 1.00 84.56 189 PHE A CA 1
ATOM 1541 C C . PHE A 1 189 ? -5.616 4.895 18.757 1.00 84.56 189 PHE A C 1
ATOM 1543 O O . PHE A 1 189 ? -4.539 5.437 19.024 1.00 84.56 189 PHE A O 1
ATOM 1550 N N . GLU A 1 190 ? -6.201 4.000 19.543 1.00 88.75 190 GLU A N 1
ATOM 1551 C CA . GLU A 1 190 ? -5.496 3.346 20.642 1.00 88.75 190 GLU A CA 1
ATOM 1552 C C . GLU A 1 190 ? -4.403 2.420 20.094 1.00 88.75 190 GLU A C 1
ATOM 1554 O O . GLU A 1 190 ? -4.427 2.046 18.919 1.00 88.75 190 GLU A O 1
ATOM 1559 N N . ASP A 1 191 ? -3.447 2.029 20.936 1.00 91.69 191 ASP A N 1
ATOM 1560 C CA . ASP A 1 191 ? -2.300 1.235 20.485 1.00 91.69 191 ASP A CA 1
ATOM 1561 C C . ASP A 1 191 ? -2.724 -0.095 19.846 1.00 91.69 191 ASP A C 1
ATOM 1563 O O . ASP A 1 191 ? -2.168 -0.479 18.818 1.00 91.69 191 ASP A O 1
ATOM 1567 N N . GLY A 1 192 ? -3.754 -0.757 20.387 1.00 93.94 192 GLY A N 1
ATOM 1568 C CA . GLY A 1 192 ? -4.310 -1.985 19.811 1.00 93.94 192 GLY A CA 1
ATOM 1569 C C . GLY A 1 192 ? -4.885 -1.775 18.408 1.00 93.94 192 GLY A C 1
ATOM 1570 O O . GLY A 1 192 ? -4.493 -2.472 17.471 1.00 93.94 192 GLY A O 1
ATOM 1571 N N . GLU A 1 193 ? -5.753 -0.772 18.234 1.00 92.62 193 GLU A N 1
ATOM 1572 C CA . GLU A 1 193 ? -6.343 -0.448 16.927 1.00 92.62 193 GLU A CA 1
ATOM 1573 C C . GLU A 1 193 ? -5.260 -0.028 15.926 1.00 92.62 193 GLU A C 1
ATOM 1575 O O . GLU A 1 193 ? -5.287 -0.461 14.774 1.00 92.62 193 GLU A O 1
ATOM 1580 N N . LYS A 1 194 ? -4.279 0.771 16.373 1.00 93.94 194 LYS A N 1
ATOM 1581 C CA . LYS A 1 194 ? -3.127 1.222 15.580 1.00 93.94 194 LYS A CA 1
ATOM 1582 C C . LYS A 1 194 ? -2.296 0.045 15.071 1.00 93.94 194 LYS A C 1
ATOM 1584 O O . LYS A 1 194 ? -1.941 0.025 13.894 1.00 93.94 194 LYS A O 1
ATOM 1589 N N . GLN A 1 195 ? -1.978 -0.932 15.919 1.00 96.88 195 GLN A N 1
ATOM 1590 C CA . GLN A 1 195 ? -1.235 -2.115 15.477 1.00 96.88 195 GLN A CA 1
ATOM 1591 C C . GLN A 1 195 ? -2.050 -2.948 14.485 1.00 96.88 195 GLN A C 1
ATOM 1593 O O . GLN A 1 195 ? -1.516 -3.348 13.452 1.00 96.88 195 GLN A O 1
ATOM 1598 N N . ALA A 1 196 ? -3.347 -3.132 14.742 1.00 96.69 196 ALA A N 1
ATOM 1599 C CA . ALA A 1 196 ? -4.220 -3.910 13.870 1.00 96.69 196 ALA A CA 1
ATOM 1600 C C . ALA A 1 196 ? -4.382 -3.277 12.475 1.00 96.69 196 ALA A C 1
ATOM 1602 O O . ALA A 1 196 ? -4.299 -3.983 11.469 1.00 96.69 196 ALA A O 1
ATOM 1603 N N . ILE A 1 197 ? -4.572 -1.953 12.379 1.00 94.56 197 ILE A N 1
ATOM 1604 C CA . ILE A 1 197 ? -4.668 -1.282 11.071 1.00 94.56 197 ILE A CA 1
ATOM 1605 C C . ILE A 1 197 ? -3.334 -1.313 10.326 1.00 94.56 197 ILE A C 1
ATOM 1607 O O . ILE A 1 197 ? -3.313 -1.503 9.114 1.00 94.56 197 ILE A O 1
ATOM 1611 N N . LEU A 1 198 ? -2.208 -1.167 11.027 1.00 97.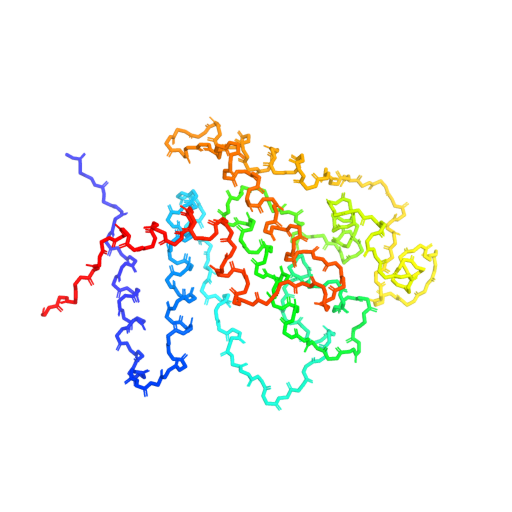25 198 LEU A 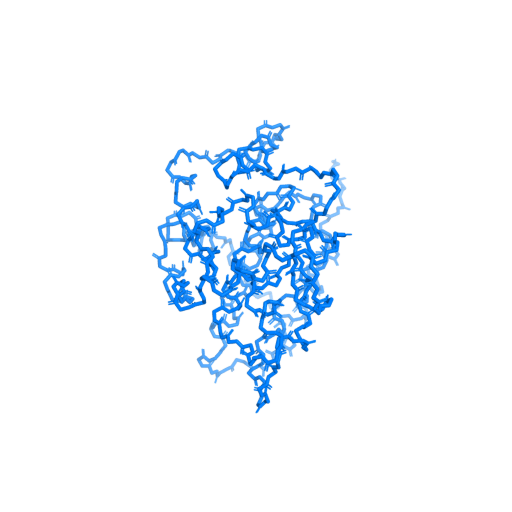N 1
ATOM 1612 C CA . LEU A 1 198 ? -0.889 -1.234 10.403 1.00 97.25 198 LEU A CA 1
ATOM 1613 C C . LEU A 1 198 ? -0.553 -2.639 9.906 1.00 97.25 198 LEU A C 1
ATOM 1615 O O . LEU A 1 198 ? 0.035 -2.760 8.833 1.00 97.25 198 LEU A O 1
ATOM 1619 N N . ASP A 1 199 ? -0.940 -3.689 10.633 1.00 98.06 199 ASP A N 1
ATOM 1620 C CA . ASP A 1 199 ? -0.852 -5.068 10.139 1.00 98.06 199 ASP A CA 1
ATOM 1621 C C . ASP A 1 199 ? -1.670 -5.245 8.856 1.00 98.06 199 ASP A C 1
ATOM 1623 O O . ASP A 1 199 ? -1.139 -5.688 7.834 1.00 98.06 199 ASP A O 1
ATOM 1627 N N . LEU A 1 200 ? -2.930 -4.796 8.870 1.00 97.62 200 LEU A N 1
ATOM 1628 C CA . LEU A 1 200 ? -3.800 -4.858 7.700 1.00 97.62 200 LEU A CA 1
ATOM 1629 C C . LEU A 1 200 ? -3.176 -4.134 6.494 1.00 97.62 200 LEU A C 1
ATOM 1631 O O . LEU A 1 200 ? -3.083 -4.714 5.413 1.00 97.62 200 LEU A O 1
ATOM 1635 N N . MET A 1 201 ? -2.679 -2.906 6.681 1.00 97.62 201 MET A N 1
ATOM 1636 C CA . MET A 1 201 ? -2.012 -2.140 5.619 1.00 97.62 201 MET A CA 1
ATOM 1637 C C . MET A 1 201 ? -0.780 -2.870 5.070 1.00 97.62 201 MET A C 1
ATOM 1639 O O . MET A 1 201 ? -0.642 -2.977 3.853 1.00 97.62 201 MET A O 1
ATOM 1643 N N . ARG A 1 202 ? 0.086 -3.435 5.925 1.00 97.94 202 ARG A N 1
ATOM 1644 C CA . ARG A 1 202 ? 1.277 -4.191 5.482 1.00 97.94 202 ARG A CA 1
ATOM 1645 C C . ARG A 1 202 ? 0.918 -5.414 4.644 1.00 97.94 202 ARG A C 1
ATOM 1647 O O . ARG A 1 202 ? 1.644 -5.748 3.712 1.00 97.94 202 ARG A O 1
ATOM 1654 N N . ARG A 1 203 ? -0.181 -6.095 4.975 1.00 98.06 203 ARG A N 1
ATOM 1655 C CA . ARG A 1 203 ? -0.619 -7.313 4.277 1.00 98.06 203 ARG A CA 1
ATOM 1656 C C . ARG A 1 203 ? -1.373 -7.018 2.977 1.00 98.06 203 ARG A C 1
ATOM 1658 O O . ARG A 1 203 ? -1.310 -7.823 2.053 1.00 98.06 203 ARG A O 1
ATOM 1665 N N . MET A 1 204 ? -2.055 -5.877 2.879 1.00 97.81 204 MET A N 1
ATOM 1666 C CA . MET A 1 204 ? -2.723 -5.437 1.645 1.00 97.81 204 MET A CA 1
ATOM 1667 C C . MET A 1 204 ? -1.756 -4.777 0.653 1.00 97.81 204 MET A C 1
ATOM 1669 O O . MET A 1 204 ? -1.889 -4.970 -0.553 1.00 97.81 204 MET A O 1
ATOM 1673 N N . LEU A 1 205 ? -0.767 -4.026 1.147 1.00 97.88 205 LEU A N 1
ATOM 1674 C CA . LEU A 1 205 ? 0.176 -3.241 0.341 1.00 97.88 205 LEU A CA 1
ATOM 1675 C C . LEU A 1 205 ? 1.504 -3.973 0.108 1.00 97.88 205 LEU A C 1
ATOM 1677 O O . LEU A 1 205 ? 2.578 -3.382 0.176 1.00 97.88 205 LEU A O 1
ATOM 1681 N N . LYS A 1 206 ? 1.459 -5.278 -0.166 1.00 98.00 206 LYS A N 1
ATOM 1682 C CA . LYS A 1 206 ? 2.661 -6.016 -0.575 1.00 98.00 206 LYS A CA 1
ATOM 1683 C C . LYS A 1 206 ? 2.974 -5.800 -2.051 1.00 98.00 206 LYS A C 1
ATOM 1685 O O . LYS A 1 206 ? 2.066 -5.792 -2.880 1.00 98.00 206 LYS A O 1
ATOM 1690 N N . PHE A 1 207 ? 4.254 -5.687 -2.406 1.00 97.69 207 PHE A N 1
ATOM 1691 C CA . PHE A 1 207 ? 4.652 -5.543 -3.811 1.00 97.69 207 PHE A CA 1
ATOM 1692 C C . PHE A 1 207 ? 4.260 -6.763 -4.648 1.00 97.69 207 PHE A C 1
ATOM 1694 O O . PHE A 1 207 ? 3.677 -6.595 -5.713 1.00 97.69 207 PHE A O 1
ATOM 1701 N N . ARG A 1 208 ? 4.496 -7.978 -4.141 1.00 96.06 208 ARG A N 1
ATOM 1702 C CA . ARG A 1 208 ? 4.105 -9.226 -4.811 1.00 96.06 208 ARG A CA 1
ATOM 1703 C C . ARG A 1 208 ? 2.593 -9.449 -4.701 1.00 96.06 208 ARG A C 1
ATOM 1705 O O . ARG A 1 208 ? 2.103 -9.549 -3.572 1.00 96.06 208 ARG A O 1
ATOM 1712 N N . PRO A 1 209 ? 1.852 -9.537 -5.820 1.00 94.19 209 PRO A N 1
ATOM 1713 C CA . PRO A 1 209 ? 0.403 -9.706 -5.780 1.00 94.19 209 PRO A CA 1
ATOM 1714 C C . PRO A 1 209 ? -0.016 -11.024 -5.114 1.00 94.19 209 PRO A C 1
ATOM 1716 O O . PRO A 1 209 ? -1.001 -11.037 -4.382 1.00 94.19 209 PRO A O 1
ATOM 1719 N N . GLU A 1 210 ? 0.752 -12.103 -5.273 1.00 94.94 210 GLU A N 1
ATOM 1720 C CA . GLU A 1 210 ? 0.453 -13.427 -4.700 1.00 94.94 210 GLU A CA 1
ATOM 1721 C C . GLU A 1 210 ? 0.569 -13.466 -3.174 1.00 94.94 210 GLU A C 1
ATOM 1723 O O . GLU A 1 210 ? 0.060 -14.382 -2.535 1.00 94.94 210 GLU A O 1
ATOM 1728 N N . GLU A 1 211 ? 1.256 -12.492 -2.579 1.00 96.38 211 GLU A N 1
ATOM 1729 C CA . GLU A 1 211 ? 1.420 -12.415 -1.131 1.00 96.38 211 GLU A CA 1
ATOM 1730 C C . GLU A 1 211 ? 0.371 -11.527 -0.448 1.00 96.38 211 GLU A C 1
ATOM 1732 O O . GLU A 1 211 ? 0.358 -11.445 0.787 1.00 96.38 211 GLU A O 1
ATOM 1737 N N . ARG A 1 212 ? -0.458 -10.818 -1.225 1.00 97.00 212 ARG A N 1
ATOM 1738 C CA . ARG A 1 212 ? -1.507 -9.946 -0.689 1.00 97.00 212 ARG A CA 1
ATOM 1739 C C . ARG A 1 212 ? -2.663 -10.767 -0.145 1.00 97.00 212 ARG A C 1
ATOM 1741 O O . ARG A 1 212 ? -2.931 -11.876 -0.597 1.00 97.00 212 ARG A O 1
ATOM 1748 N N . LEU A 1 213 ? -3.384 -10.166 0.795 1.00 93.69 213 LEU A N 1
ATOM 1749 C CA . LEU A 1 213 ? -4.630 -10.737 1.291 1.00 93.69 213 LEU A CA 1
ATOM 1750 C C . LEU A 1 213 ? -5.657 -10.924 0.179 1.00 93.69 213 LEU A C 1
ATOM 1752 O O . LEU A 1 213 ? -5.770 -10.113 -0.733 1.00 93.69 213 LEU A O 1
ATOM 1756 N N . THR A 1 214 ? -6.487 -11.940 0.333 1.00 89.38 214 THR A N 1
ATOM 1757 C CA . THR A 1 214 ? -7.791 -12.021 -0.328 1.00 89.38 214 THR A CA 1
ATOM 1758 C C . THR A 1 214 ? -8.808 -11.113 0.373 1.00 89.38 214 THR A C 1
ATOM 1760 O O . THR A 1 214 ? -8.607 -10.715 1.523 1.00 89.38 214 THR A O 1
ATOM 1763 N N . ILE A 1 215 ? -9.941 -10.791 -0.271 1.00 89.44 215 ILE A N 1
ATOM 1764 C CA . ILE A 1 215 ? -10.991 -10.006 0.408 1.00 89.44 215 ILE A CA 1
ATOM 1765 C C . ILE A 1 215 ? -11.528 -10.712 1.651 1.00 89.44 215 ILE A C 1
ATOM 1767 O O . ILE A 1 215 ? -11.829 -10.046 2.638 1.00 89.44 215 ILE A O 1
ATOM 1771 N N . ASP A 1 216 ? -11.621 -12.041 1.632 1.00 86.88 216 ASP A N 1
ATOM 1772 C CA . ASP A 1 216 ? -12.122 -12.797 2.775 1.00 86.88 216 ASP A CA 1
ATOM 1773 C C . ASP A 1 216 ? -11.183 -12.632 3.973 1.00 86.88 216 ASP A C 1
ATOM 1775 O O . ASP A 1 216 ? -11.632 -12.333 5.078 1.00 86.88 216 ASP A O 1
ATOM 1779 N N . GLU A 1 217 ? -9.870 -12.697 3.753 1.00 91.50 217 GLU A N 1
ATOM 1780 C CA . GLU A 1 217 ? -8.882 -12.444 4.804 1.00 91.50 217 GLU A CA 1
ATOM 1781 C C . GLU A 1 217 ? -8.860 -10.981 5.263 1.00 91.50 217 GLU A C 1
ATOM 1783 O O . GLU A 1 217 ? -8.647 -10.724 6.447 1.00 91.50 217 GLU A O 1
ATOM 1788 N N . VAL A 1 218 ? -9.113 -10.018 4.367 1.00 90.75 218 VAL A N 1
ATOM 1789 C CA . VAL A 1 218 ? -9.301 -8.608 4.754 1.00 90.75 218 VAL A CA 1
ATOM 1790 C C . VAL A 1 218 ? -10.489 -8.491 5.706 1.00 90.75 218 VAL A C 1
ATOM 1792 O O . VAL A 1 218 ? -10.344 -7.919 6.785 1.00 90.75 218 VAL A O 1
ATOM 1795 N N . LEU A 1 219 ? -11.643 -9.065 5.355 1.00 87.38 219 LEU A N 1
ATOM 1796 C CA . LEU A 1 219 ? -12.862 -9.015 6.171 1.00 87.38 219 LEU A CA 1
ATOM 1797 C C . LEU A 1 219 ? -12.702 -9.720 7.525 1.00 87.38 219 LEU A C 1
ATOM 1799 O O . LEU A 1 219 ? -13.317 -9.290 8.498 1.00 87.38 219 LEU A O 1
ATOM 1803 N N . GLN A 1 220 ? -11.869 -10.760 7.592 1.00 90.94 220 GLN A N 1
ATOM 1804 C CA . GLN A 1 220 ? -11.536 -11.479 8.829 1.00 90.94 220 GLN A CA 1
ATOM 1805 C C . GLN A 1 220 ? -10.340 -10.890 9.590 1.00 90.94 220 GLN A C 1
ATOM 1807 O O . GLN A 1 220 ? -9.966 -11.409 10.642 1.00 90.94 220 GLN A O 1
ATOM 1812 N N . SER A 1 221 ? -9.718 -9.820 9.085 1.00 94.62 221 SER A N 1
ATOM 1813 C CA . SER A 1 221 ? -8.606 -9.177 9.781 1.00 94.62 221 SER A CA 1
ATOM 1814 C C . SER A 1 221 ? -9.040 -8.639 11.142 1.00 94.62 221 SER A C 1
ATOM 1816 O O . SER A 1 221 ? -10.186 -8.230 11.345 1.00 94.62 221 SER A O 1
ATOM 1818 N N . GLU A 1 222 ? -8.095 -8.599 12.080 1.00 96.38 222 GLU A N 1
ATOM 1819 C CA . GLU A 1 222 ? -8.368 -8.144 13.440 1.00 96.38 222 GLU A CA 1
ATOM 1820 C C . GLU A 1 222 ? -8.973 -6.735 13.453 1.00 96.38 222 GLU A C 1
ATOM 1822 O O . GLU A 1 222 ? -9.962 -6.493 14.149 1.00 96.38 222 GLU A O 1
ATOM 1827 N N . TRP A 1 223 ? -8.423 -5.830 12.631 1.00 95.19 223 TRP A N 1
ATOM 1828 C CA . TRP A 1 223 ? -8.923 -4.463 12.532 1.00 95.19 223 TRP A CA 1
ATOM 1829 C C . TRP A 1 223 ? -10.389 -4.420 12.080 1.00 95.19 223 TRP A C 1
ATOM 1831 O O . TRP A 1 223 ? -11.222 -3.726 12.675 1.00 95.19 223 TRP A O 1
ATOM 1841 N N . MET A 1 224 ? -10.720 -5.214 11.057 1.00 89.81 224 MET A N 1
ATOM 1842 C CA . MET A 1 224 ? -12.073 -5.288 10.519 1.00 89.81 224 MET A CA 1
ATOM 1843 C C . MET A 1 224 ? -13.065 -5.843 11.537 1.00 89.81 224 MET A C 1
ATOM 1845 O O . MET A 1 224 ? -14.109 -5.234 11.756 1.00 89.81 224 MET A O 1
ATOM 1849 N N . VAL A 1 225 ? -12.739 -6.955 12.192 1.00 91.69 225 VAL A N 1
ATOM 1850 C CA . VAL A 1 225 ? -13.662 -7.646 13.104 1.00 91.69 225 VAL A CA 1
ATOM 1851 C C . VAL A 1 225 ? -13.871 -6.881 14.409 1.00 91.69 225 VAL A C 1
ATOM 1853 O O . VAL A 1 225 ? -14.996 -6.813 14.896 1.00 91.69 225 VAL A O 1
ATOM 1856 N N . LYS A 1 226 ? -12.817 -6.300 14.991 1.00 89.88 226 LYS A N 1
ATOM 1857 C CA . LYS A 1 226 ? -12.913 -5.664 16.315 1.00 89.88 226 LYS A CA 1
ATOM 1858 C C . LYS A 1 226 ? -13.322 -4.194 16.265 1.00 89.88 226 LYS A C 1
ATOM 1860 O O . LYS A 1 226 ? -14.004 -3.743 17.182 1.00 89.88 226 LYS A O 1
ATOM 1865 N N . TRP A 1 227 ? -12.938 -3.448 15.225 1.00 88.56 227 TRP A N 1
ATOM 1866 C CA . TRP A 1 227 ? -13.181 -2.000 15.178 1.00 88.56 227 TRP A CA 1
ATOM 1867 C C . TRP A 1 227 ? -14.083 -1.571 14.020 1.00 88.56 227 TRP A C 1
ATOM 1869 O O . TRP A 1 227 ? -14.970 -0.743 14.237 1.00 88.56 227 TRP A O 1
ATOM 1879 N N . ALA A 1 228 ? -13.903 -2.102 12.807 1.00 84.69 228 ALA A N 1
ATOM 1880 C CA . ALA A 1 228 ? -14.689 -1.641 11.659 1.00 84.69 228 ALA A CA 1
ATOM 1881 C C . ALA A 1 228 ? -16.130 -2.190 11.671 1.00 84.69 228 ALA A C 1
ATOM 1883 O O . ALA A 1 228 ? -17.083 -1.425 11.796 1.00 84.69 228 ALA A O 1
ATOM 1884 N N . LEU A 1 229 ? -16.311 -3.509 11.584 1.00 82.25 229 LEU A N 1
ATOM 1885 C CA . LEU A 1 229 ? -17.620 -4.155 11.428 1.00 82.25 229 LEU A CA 1
ATOM 1886 C C . LEU A 1 229 ? -18.610 -3.891 12.577 1.00 82.25 229 LEU A C 1
ATOM 1888 O O . LEU A 1 229 ? -19.767 -3.604 12.272 1.00 82.25 229 LEU A O 1
ATOM 18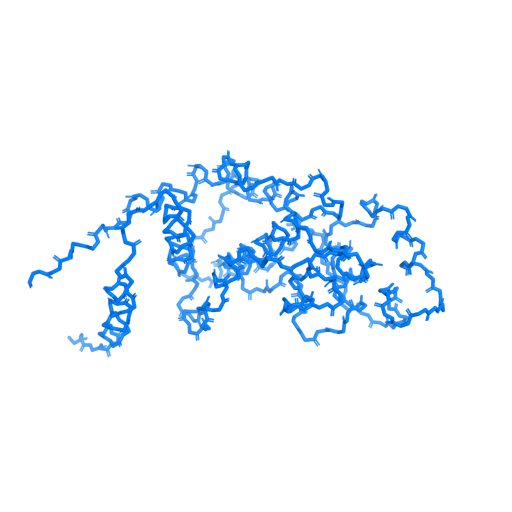92 N N . PRO A 1 230 ? -18.223 -3.888 13.869 1.00 83.94 230 PRO A N 1
ATOM 1893 C CA . PRO A 1 230 ? -19.179 -3.634 14.952 1.00 83.94 230 PRO A CA 1
ATOM 1894 C C . PRO A 1 230 ? -19.860 -2.264 14.846 1.00 83.94 230 PRO A C 1
ATOM 1896 O O . PRO A 1 230 ? -21.019 -2.097 15.219 1.00 83.94 230 PRO A O 1
ATOM 1899 N N . GLN A 1 231 ? -19.165 -1.275 14.284 1.00 71.81 231 GLN A N 1
ATOM 1900 C CA . GLN A 1 231 ? -19.738 0.050 14.055 1.00 71.81 231 GLN A CA 1
ATOM 1901 C C . GLN A 1 231 ? -20.699 0.077 12.869 1.00 71.81 231 GLN A C 1
ATOM 1903 O O . GLN A 1 231 ? -21.613 0.901 12.843 1.00 71.81 231 GLN A O 1
ATOM 1908 N N . LEU A 1 232 ? -20.529 -0.839 11.912 1.00 66.12 232 LEU A N 1
ATOM 1909 C CA . LEU A 1 232 ? -21.498 -1.046 10.844 1.00 66.12 232 LEU A CA 1
ATOM 1910 C C . LEU A 1 232 ? -22.821 -1.550 11.405 1.00 66.12 232 LEU A C 1
ATOM 1912 O O . LEU A 1 232 ? -23.883 -1.021 11.085 1.00 66.12 232 LEU A O 1
ATOM 1916 N N . GLU A 1 233 ? -22.746 -2.565 12.257 1.00 70.31 233 GLU A N 1
ATOM 1917 C CA . GLU A 1 233 ? -23.915 -3.246 12.807 1.00 70.31 233 GLU A CA 1
ATOM 1918 C C . GLU A 1 233 ? -24.637 -2.398 13.860 1.00 70.31 233 GLU A C 1
ATOM 1920 O O . GLU A 1 233 ? -25.861 -2.458 13.959 1.00 70.31 233 GLU A O 1
ATOM 1925 N N . GLY A 1 234 ? -23.894 -1.562 14.594 1.00 55.12 234 GLY A N 1
ATOM 1926 C CA . GLY A 1 234 ? -24.434 -0.595 15.552 1.00 55.12 234 GLY A CA 1
ATOM 1927 C C . GLY A 1 234 ? -25.009 0.683 14.929 1.00 55.12 234 GLY A C 1
ATOM 1928 O O . GLY A 1 234 ? -25.572 1.506 15.653 1.00 55.12 234 GLY A O 1
ATOM 1929 N N . SER A 1 235 ? -24.883 0.880 13.611 1.00 50.50 235 SER A N 1
ATOM 1930 C CA . SER A 1 235 ? -25.490 2.029 12.933 1.00 50.50 235 SER A CA 1
ATOM 1931 C C . SER A 1 235 ? -27.018 1.858 12.838 1.00 50.50 235 SER A C 1
ATOM 1933 O O . SER A 1 235 ? -27.501 0.757 12.555 1.00 50.50 235 SER A O 1
ATOM 1935 N N . PRO A 1 236 ? -27.827 2.906 13.104 1.00 45.31 236 PRO A N 1
ATOM 1936 C CA . PRO A 1 236 ? -29.278 2.786 13.057 1.00 45.31 236 PRO A CA 1
ATOM 1937 C C . PRO A 1 236 ? -29.725 2.360 11.656 1.00 45.31 236 PRO A C 1
ATOM 1939 O O . PRO A 1 236 ? -29.511 3.075 10.676 1.00 45.31 236 PRO A O 1
ATOM 1942 N N . LYS A 1 237 ? -30.370 1.189 11.569 1.00 43.25 237 LYS A N 1
ATOM 1943 C CA . LYS A 1 237 ? -31.038 0.737 10.346 1.00 43.25 237 LYS A CA 1
ATOM 1944 C C . LYS A 1 237 ? -32.106 1.767 9.995 1.00 43.25 237 LYS A C 1
ATOM 1946 O O . LYS A 1 237 ? -33.098 1.901 10.707 1.00 43.25 237 LYS A O 1
ATOM 1951 N N . VAL A 1 238 ? -31.893 2.514 8.916 1.00 43.78 238 VAL A N 1
ATOM 1952 C CA . VAL A 1 238 ? -32.905 3.426 8.382 1.00 43.78 238 VAL A CA 1
ATOM 1953 C C . VAL A 1 238 ? -34.054 2.564 7.860 1.00 43.78 238 VAL A C 1
ATOM 1955 O O . VAL A 1 238 ? -33.915 1.882 6.846 1.00 43.78 238 VAL A O 1
ATOM 1958 N N . SER A 1 239 ? -35.164 2.540 8.597 1.00 32.69 239 SER A N 1
ATOM 1959 C CA . SER A 1 239 ? -36.397 1.872 8.180 1.00 32.69 239 SER A CA 1
ATOM 1960 C C . SER A 1 239 ? -36.906 2.488 6.870 1.00 32.69 239 SER A C 1
ATOM 1962 O O . SER A 1 239 ? -36.888 3.717 6.749 1.00 32.69 239 SER A O 1
ATOM 1964 N N . PRO A 1 240 ? -37.391 1.690 5.900 1.00 35.81 240 PRO A N 1
ATOM 1965 C CA . PRO A 1 240 ? -38.022 2.241 4.710 1.00 35.81 240 PRO A CA 1
ATOM 1966 C C . PRO A 1 240 ? -39.317 2.931 5.150 1.00 35.81 240 PRO A C 1
ATOM 1968 O O . PRO A 1 240 ? -40.199 2.287 5.717 1.00 35.81 240 PRO A O 1
ATOM 1971 N N . LEU A 1 241 ? -39.403 4.246 4.952 1.00 40.12 241 LEU A N 1
ATOM 1972 C CA . LEU A 1 241 ? -40.641 4.995 5.152 1.00 40.12 241 LEU A CA 1
ATOM 1973 C C . LEU A 1 241 ? -41.678 4.495 4.135 1.00 40.12 241 LEU A C 1
ATOM 1975 O O . LEU A 1 241 ? -41.372 4.414 2.942 1.00 40.12 241 LEU A O 1
ATOM 1979 N N . GLY A 1 242 ? -42.854 4.117 4.644 1.00 33.44 242 GLY A N 1
ATOM 1980 C CA . GLY A 1 242 ? -44.047 3.808 3.854 1.00 33.44 242 GLY A CA 1
ATOM 1981 C C . GLY A 1 242 ? -44.723 5.041 3.273 1.00 33.44 242 GLY A C 1
ATOM 1982 O O . GLY A 1 242 ? -44.324 6.173 3.633 1.00 33.44 242 GLY A O 1
#

Secondary structure (DSSP, 8-state):
-----SSTTHHHHHHHHHS-----STHHHHHHHHHHHHHHHHHHS-GGGTTS-GGGSSTT-S--SS--BGGG--S-GGGS-THHHHSTTSBP-HHHHHHHHHHHHHHHH-SS-SS-TTS-HHHHHHHHHHHH-GGGS-HHHHHHHS-SS--TTS-----S---PPPPHHHHHIIIIIHHHHTSTT-----HHHHHHHHHHHHHHS-SSGGGSPPHHHHHTSHHIIIIIHHHHHTS---PPP-

pLDDT: mean 73.53, std 24.41, range [23.73, 98.06]

Organism: Colletotrichum orbiculare (strain 104-T / ATCC 96160 / CBS 514.97 / LARS 414 / MAFF 240422) (NCBI:txid1213857)

Radius of gyration: 19.65 Å; chains: 1; bounding box: 64×42×42 Å

Sequence (242 aa):
METYISGMHWSKFHRAWTSSQLLNSEKSLASQRSCLFVALMESRSPPTFRHKPYYLYILAFTPATEQRLGKHCNIPVAKRAPETLFEPDTPISYPSDIWSLGVAIWEILGMKAIFSESEPQDEVVAQQIDVLGSQWLPPSWLRDWERSHGDQRTPRQPTGDRETRPPLQEAFEDFIQKYRRKREGAGTFEDGEKQAILDLMRRMLKFRPEERLTIDEVLQSEWMVKWALPQLEGSPKVSPLG

InterPro domains:
  IPR000719 Protein kinase domain [PF00069] (80-224)
  IPR000719 Protein kinase domain [PS50011] (1-224)
  IPR000719 Protein kinase domain [SM00220] (14-224)
  IPR011009 Protein kinase-like domain superfamily [SSF56112] (80-232)
  IPR050117 Mitogen-activated protein (MAP) kinase [PTHR24055] (79-224)

Foldseek 3Di:
DDDDDDPDVVVVVVVVVVPPPPPDDPVVVVLVVVVLLVVLLLVLAPPVPVPDPPVVVSVVPDPPPDFAFLLRDPPQLLLFAQCSQQPRRDTDDPLRVLSSVLQVSCVSQWPDRLADRPDDNQRSVQSLCLAQNPVLADPSLSVQQDDPDDDPRHHYHDPDDDDRGHHNLVCCCVGHQVVQVVDPPSDGDDPVLSVQSSVLSNQSSGNDSVSHDDVVVSCVGPNNPPPRVVSSVPPDDPDPDD